Protein AF-A0AAW1K9M5-F1 (afdb_monomer_lite)

Organism: Saponaria officinalis (NCBI:txid3572)

InterPro domains:
  IPR007243 Atg6/Beclin [PTHR12768] (1-162)
  IPR041691 Atg6/beclin, coiled-coil domain [PF17675] (2-123)

Radius of gyration: 62.54 Å; chains: 1; bounding box: 117×68×143 Å

Sequence (192 aa):
MRVLSDKLDKEVEDVNRDIKAYEACIQRLEGESHDVLSEADFLKEKLKIEEEERKLEAAIEETEKQCAKVNAELKELEMKSSRFEELEERYWHEFNNFQFQLISHQEEIDAILAKIEVSQAHLELLKQTNVLDNAFSIGCDKAIKEFGTINNFRLGCLPKLQCVQNSVITVEDLDEVQELWSKHCKENFSSG

Structure (mmCIF, N/CA/C/O backbone):
data_AF-A0AAW1K9M5-F1
#
_entry.id   AF-A0AAW1K9M5-F1
#
loop_
_atom_site.group_PDB
_atom_site.id
_atom_site.type_symbol
_atom_site.label_atom_id
_atom_site.label_alt_id
_atom_site.label_comp_id
_atom_site.label_asym_id
_atom_site.label_entity_id
_atom_site.label_seq_id
_atom_site.pdbx_PDB_ins_code
_atom_site.Cartn_x
_atom_site.Cartn_y
_atom_site.Cartn_z
_atom_site.occupancy
_atom_site.B_iso_or_equiv
_atom_site.auth_seq_id
_atom_site.auth_comp_id
_atom_site.auth_asym_id
_atom_site.auth_atom_id
_atom_site.pdbx_PDB_model_num
ATOM 1 N N . MET A 1 1 ? -45.016 -51.431 45.107 1.00 59.44 1 MET A N 1
ATOM 2 C CA . MET A 1 1 ? -45.517 -50.121 45.579 1.00 59.44 1 MET A CA 1
ATOM 3 C C . MET A 1 1 ? -44.734 -49.541 46.763 1.00 59.44 1 MET A C 1
ATOM 5 O O . MET A 1 1 ? -44.714 -48.330 46.865 1.00 59.44 1 MET A O 1
ATOM 9 N N . ARG A 1 2 ? -44.053 -50.340 47.609 1.00 68.81 2 ARG A N 1
ATOM 10 C CA . ARG A 1 2 ? -43.257 -49.828 48.752 1.00 68.81 2 ARG A CA 1
ATOM 11 C C . ARG A 1 2 ? -41.973 -49.075 48.364 1.00 68.81 2 ARG A C 1
ATOM 13 O O . ARG A 1 2 ? -41.784 -47.963 48.813 1.00 68.81 2 ARG A O 1
ATOM 20 N N . VAL A 1 3 ? -41.205 -49.594 47.402 1.00 77.69 3 VAL A N 1
ATOM 21 C CA . VAL A 1 3 ? -39.911 -49.014 46.966 1.00 77.69 3 VAL A CA 1
ATOM 22 C C . VAL A 1 3 ? -39.99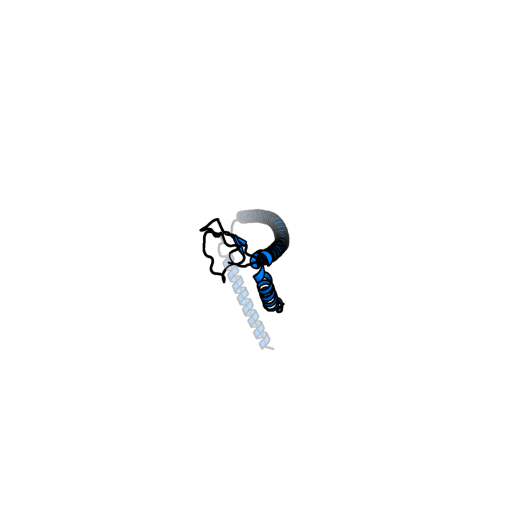5 -47.551 46.495 1.00 77.69 3 VAL A C 1
ATOM 24 O O . VAL A 1 3 ? -39.051 -46.789 46.666 1.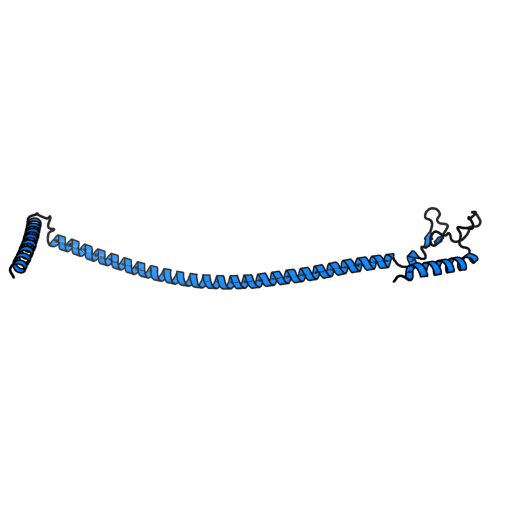00 77.69 3 VAL A O 1
ATOM 27 N N . LEU A 1 4 ? -41.116 -47.148 45.887 1.00 81.31 4 LEU A N 1
ATOM 28 C CA . LEU A 1 4 ? -41.329 -45.758 45.466 1.00 81.31 4 LEU A CA 1
ATOM 29 C C . LEU A 1 4 ? -41.654 -44.838 46.650 1.00 81.31 4 LEU A C 1
ATOM 31 O O . LEU A 1 4 ? -41.223 -43.692 46.635 1.00 81.31 4 LEU A O 1
ATOM 35 N N . SER A 1 5 ? -42.372 -45.348 47.657 1.00 85.25 5 SER A N 1
ATOM 36 C CA . SER A 1 5 ? -42.611 -44.630 48.913 1.00 85.25 5 SER A CA 1
ATOM 37 C C . SER A 1 5 ? -41.292 -44.423 49.642 1.00 85.25 5 SER A C 1
ATOM 39 O O . SER A 1 5 ? -40.932 -43.290 49.906 1.00 85.25 5 SER A O 1
ATOM 41 N N . ASP A 1 6 ? -40.504 -45.489 49.805 1.00 87.69 6 ASP A N 1
ATOM 42 C CA . ASP A 1 6 ? -39.221 -45.435 50.516 1.00 87.69 6 ASP A CA 1
ATOM 43 C C . ASP A 1 6 ? -38.232 -44.455 49.853 1.00 87.69 6 ASP A C 1
ATOM 45 O O . ASP A 1 6 ? -37.461 -43.773 50.527 1.00 87.69 6 ASP A O 1
ATOM 49 N N . LYS A 1 7 ? -38.253 -44.360 48.514 1.00 87.75 7 LYS A N 1
ATOM 50 C CA . LYS A 1 7 ? -37.450 -43.374 47.781 1.00 87.75 7 LYS A CA 1
ATOM 51 C C . LYS A 1 7 ? -37.953 -41.949 48.013 1.00 87.75 7 LYS A C 1
ATOM 53 O O . LYS A 1 7 ? -37.136 -41.063 48.222 1.00 87.75 7 LYS A O 1
ATOM 58 N N . LEU A 1 8 ? -39.266 -41.729 47.967 1.00 89.94 8 LEU A N 1
ATOM 59 C CA . LEU A 1 8 ? -39.857 -40.415 48.215 1.00 89.94 8 LEU A CA 1
ATOM 60 C C . LEU A 1 8 ? -39.614 -39.953 49.659 1.00 89.94 8 LEU A C 1
ATOM 62 O O . LEU A 1 8 ? -39.258 -38.799 49.866 1.00 89.94 8 LEU A O 1
ATOM 66 N N . ASP A 1 9 ? -39.734 -40.856 50.629 1.00 91.44 9 ASP A N 1
ATOM 67 C CA . ASP A 1 9 ? -39.483 -40.582 52.045 1.00 91.44 9 ASP A CA 1
ATOM 68 C C . ASP A 1 9 ? -38.023 -40.161 52.272 1.00 91.44 9 ASP A C 1
ATOM 70 O O . ASP A 1 9 ? -37.761 -39.187 52.976 1.00 91.44 9 ASP A O 1
ATOM 74 N N . LYS A 1 10 ? -37.069 -40.808 51.590 1.00 91.06 10 LYS A N 1
ATOM 75 C CA . LYS A 1 10 ? -35.653 -40.419 51.636 1.00 91.06 10 LYS A CA 1
ATOM 76 C C . LYS A 1 10 ? -35.391 -39.028 51.044 1.00 91.06 10 LYS A C 1
ATOM 78 O O . LYS A 1 10 ? -34.673 -38.241 51.648 1.00 91.06 10 LYS A O 1
ATOM 83 N N . GLU A 1 11 ? -35.984 -38.707 49.895 1.00 91.81 11 GLU A N 1
ATOM 84 C CA . GLU A 1 11 ? -35.862 -37.366 49.294 1.00 91.81 11 GLU A CA 1
ATOM 85 C C . GLU A 1 11 ? -36.477 -36.291 50.209 1.00 91.81 11 GLU A C 1
ATOM 87 O O . GLU A 1 11 ? -35.925 -35.204 50.366 1.00 91.81 11 GLU A O 1
ATOM 92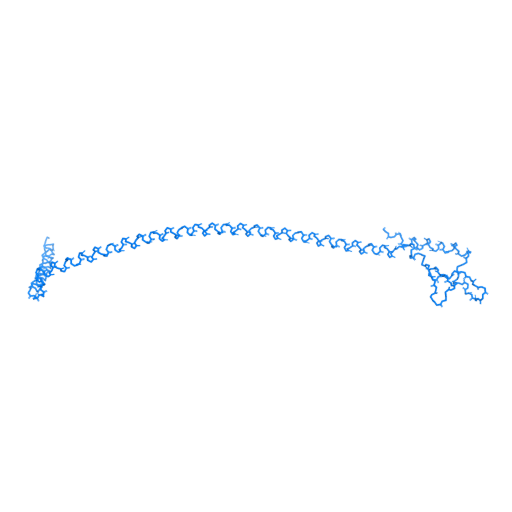 N N . VAL A 1 12 ? -37.594 -36.603 50.875 1.00 93.69 12 VAL A N 1
ATOM 93 C CA . VAL A 1 12 ? -38.215 -35.716 51.870 1.00 93.69 12 VAL A CA 1
ATOM 94 C C . VAL A 1 12 ? -37.308 -35.529 53.087 1.00 93.69 12 VAL A C 1
ATOM 96 O O . VAL A 1 12 ? -37.197 -34.416 53.601 1.00 93.69 12 VAL A O 1
ATOM 99 N N . GLU A 1 13 ? -36.643 -36.577 53.565 1.00 94.50 13 GLU A N 1
ATOM 100 C CA . GLU A 1 13 ? -35.662 -36.475 54.651 1.00 94.50 13 GLU A CA 1
ATOM 101 C C . GLU A 1 13 ? -34.448 -35.623 54.267 1.00 94.50 13 GLU A C 1
ATOM 103 O O . GLU A 1 13 ? -33.987 -34.823 55.086 1.00 94.50 13 GLU A O 1
ATOM 108 N N . ASP A 1 14 ? -33.954 -35.758 53.037 1.00 93.62 14 ASP A N 1
ATOM 109 C CA . ASP A 1 14 ? -32.817 -34.989 52.533 1.00 93.62 14 ASP A CA 1
ATOM 110 C C . ASP A 1 14 ? -33.180 -33.500 52.379 1.00 93.62 14 ASP A C 1
ATOM 112 O O . ASP A 1 14 ? -32.478 -32.648 52.925 1.00 93.62 14 ASP A O 1
ATOM 116 N N . VAL A 1 15 ? -34.344 -33.170 51.805 1.00 94.62 15 VAL A N 1
ATOM 117 C CA . VAL A 1 15 ? -34.846 -31.781 51.744 1.00 94.62 15 VAL A CA 1
ATOM 118 C C . VAL A 1 15 ? -35.088 -31.203 53.141 1.00 94.62 15 VAL A C 1
ATOM 120 O O . VAL A 1 15 ? -34.739 -30.056 53.408 1.00 94.62 15 VAL A O 1
ATOM 123 N N . ASN A 1 16 ? -35.641 -31.983 54.074 1.00 95.06 16 ASN A N 1
ATOM 124 C CA . ASN A 1 16 ? -35.813 -31.533 55.459 1.00 95.06 16 ASN A CA 1
ATOM 125 C C . ASN A 1 16 ? -34.473 -31.288 56.164 1.00 95.06 16 ASN A C 1
ATOM 127 O O . ASN A 1 16 ? -34.391 -30.434 57.049 1.00 95.06 16 ASN A O 1
ATOM 131 N N . ARG A 1 17 ? -33.424 -32.037 55.809 1.00 95.19 17 ARG A N 1
ATOM 132 C CA . ARG A 1 17 ? -32.068 -31.806 56.315 1.00 95.19 17 ARG A CA 1
ATOM 133 C C . ARG A 1 17 ? -31.499 -30.501 55.758 1.00 95.19 17 ARG A C 1
ATOM 135 O O . ARG A 1 17 ? -30.935 -29.735 56.537 1.00 95.19 17 ARG A O 1
ATOM 142 N N . ASP A 1 18 ? -31.708 -30.222 54.475 1.00 95.00 18 ASP A N 1
ATOM 143 C CA . ASP A 1 18 ? -31.275 -28.975 53.838 1.00 95.00 18 ASP A CA 1
ATOM 144 C C . ASP A 1 18 ? -32.017 -27.762 54.405 1.00 95.00 18 ASP A C 1
ATOM 146 O O . ASP A 1 18 ? -31.380 -26.777 54.772 1.00 95.00 18 ASP A O 1
ATOM 150 N N . ILE A 1 19 ? -33.341 -27.847 54.581 1.00 95.62 19 ILE A N 1
ATOM 151 C CA . ILE A 1 19 ? -34.144 -26.795 55.229 1.00 95.62 19 ILE A CA 1
ATOM 152 C C . ILE A 1 19 ? -33.592 -26.495 56.623 1.00 95.62 19 ILE A C 1
ATOM 154 O O . ILE A 1 19 ? -33.302 -25.341 56.922 1.00 95.62 19 ILE A O 1
ATOM 158 N N . LYS A 1 20 ? -33.349 -27.522 57.446 1.00 95.62 20 LYS A N 1
ATOM 159 C CA . LYS A 1 20 ? -32.760 -27.342 58.784 1.00 95.62 20 LYS A CA 1
ATOM 160 C C . LYS A 1 20 ? -31.363 -26.722 58.734 1.00 95.62 20 LYS A C 1
ATOM 162 O O . LYS A 1 20 ? -31.010 -25.952 59.622 1.00 95.62 20 LYS A O 1
ATOM 167 N N . ALA A 1 21 ? -30.560 -27.047 57.721 1.00 94.75 21 ALA A N 1
ATOM 168 C CA . ALA A 1 21 ? -29.244 -26.445 57.530 1.00 94.75 21 ALA A CA 1
ATOM 169 C C . ALA A 1 21 ? -29.346 -24.961 57.132 1.00 94.75 21 ALA A C 1
ATOM 171 O O . ALA A 1 21 ? -28.600 -24.140 57.669 1.00 94.75 21 ALA A O 1
ATOM 172 N N . TYR A 1 22 ? -30.285 -24.599 56.251 1.00 93.62 22 TYR A N 1
ATOM 173 C CA . TYR A 1 22 ? -30.568 -23.205 55.900 1.00 93.62 22 TYR A CA 1
ATOM 174 C C . TYR A 1 22 ? -31.125 -22.421 57.088 1.00 93.62 22 TYR A C 1
ATOM 176 O O . TYR A 1 22 ? -30.630 -21.332 57.364 1.00 93.62 22 TYR A O 1
ATOM 184 N N . GLU A 1 23 ? -32.074 -22.982 57.838 1.00 94.38 23 GLU A N 1
ATOM 185 C CA . GLU A 1 23 ? -32.615 -22.382 59.064 1.00 94.38 23 GLU A CA 1
ATOM 186 C C . GLU A 1 23 ? -31.512 -22.143 60.101 1.00 94.38 23 GLU A C 1
ATOM 188 O O . GLU A 1 23 ? -31.420 -21.054 60.661 1.00 94.38 23 GLU A O 1
ATOM 193 N N . ALA A 1 24 ? -30.620 -23.117 60.306 1.00 92.25 24 ALA A N 1
ATOM 194 C CA . ALA A 1 24 ? -29.473 -22.963 61.198 1.00 92.25 24 ALA A CA 1
ATOM 195 C C . ALA A 1 24 ? -28.482 -21.892 60.706 1.00 92.25 24 ALA A C 1
ATOM 197 O O . ALA A 1 24 ? -27.919 -21.155 61.515 1.00 92.25 24 ALA A O 1
ATOM 198 N N . CYS A 1 25 ? -28.263 -21.776 59.391 1.00 87.50 25 CYS A N 1
ATOM 199 C CA . CYS A 1 25 ? -27.455 -20.704 58.806 1.00 87.50 25 CYS A CA 1
ATOM 200 C C . CYS A 1 25 ? -28.103 -19.326 58.988 1.00 87.50 25 CYS A C 1
ATOM 202 O O . CYS A 1 25 ? -27.394 -18.390 59.343 1.00 87.50 25 CYS A O 1
ATOM 204 N N . ILE A 1 26 ? -29.416 -19.200 58.787 1.00 87.75 26 ILE A N 1
ATOM 205 C CA . ILE A 1 26 ? -30.158 -17.945 58.977 1.00 87.75 26 ILE A CA 1
ATOM 206 C C . ILE A 1 26 ? -30.116 -17.528 60.447 1.00 87.75 26 ILE A C 1
ATOM 208 O O . ILE A 1 26 ? -29.711 -16.413 60.740 1.00 87.75 26 ILE A O 1
ATOM 212 N N . GLN A 1 27 ? -30.413 -18.439 61.377 1.00 86.81 27 GLN A N 1
ATOM 213 C CA . GLN A 1 27 ? -30.341 -18.154 62.815 1.00 86.81 27 GLN A CA 1
ATOM 214 C C . GLN A 1 27 ? -28.931 -17.753 63.258 1.00 86.81 27 GLN A C 1
ATOM 216 O O . GLN A 1 27 ? -28.772 -16.895 64.124 1.00 86.81 27 GLN A O 1
ATOM 221 N N . ARG A 1 28 ? -27.891 -18.353 62.662 1.00 85.25 28 ARG A N 1
ATOM 222 C CA . ARG A 1 28 ? -26.503 -17.941 62.898 1.00 85.25 28 ARG A CA 1
ATOM 223 C C . ARG A 1 28 ? -26.241 -16.528 62.372 1.00 85.25 28 ARG A C 1
ATOM 225 O O . ARG A 1 28 ? -25.639 -15.746 63.091 1.00 85.25 28 ARG A O 1
ATOM 232 N N . LEU A 1 29 ? -26.715 -16.199 61.171 1.00 80.31 29 LEU A N 1
ATOM 233 C CA . LEU A 1 29 ? -26.577 -14.862 60.581 1.00 80.31 29 LEU A CA 1
ATOM 234 C C . LEU A 1 29 ? -27.365 -13.789 61.352 1.00 80.31 29 LEU A C 1
ATOM 236 O O . LEU A 1 29 ? -26.900 -12.662 61.461 1.00 80.31 29 LEU A O 1
ATOM 240 N N . GLU A 1 30 ? -28.529 -14.135 61.903 1.00 78.12 30 GLU A N 1
ATOM 241 C CA . GLU A 1 30 ? -29.354 -13.249 62.736 1.00 78.12 30 GLU A CA 1
ATOM 242 C C . GLU A 1 30 ? -28.787 -13.077 64.157 1.00 78.12 30 GLU A C 1
ATOM 244 O O . GLU A 1 30 ? -28.949 -12.020 64.765 1.00 78.12 30 GLU A O 1
ATOM 249 N N . GLY A 1 31 ? -28.143 -14.116 64.704 1.00 69.31 31 GLY A N 1
ATOM 250 C CA . GLY A 1 31 ? -27.515 -14.107 66.031 1.00 69.31 31 GLY A CA 1
ATOM 251 C C . GLY A 1 31 ? -26.094 -13.533 66.055 1.00 69.31 31 GLY A C 1
ATOM 252 O O . GLY A 1 31 ? -25.623 -13.097 67.108 1.00 69.31 31 GLY A O 1
ATOM 253 N N . GLU A 1 32 ? -25.404 -13.512 64.915 1.00 72.12 32 GLU A N 1
ATOM 254 C CA . GLU A 1 32 ? -24.206 -12.704 64.718 1.00 72.12 32 GLU A CA 1
ATOM 255 C C . GLU A 1 32 ? -24.614 -11.230 64.787 1.00 72.12 32 GLU A C 1
ATOM 257 O O . GLU A 1 32 ? -25.342 -10.737 63.929 1.00 72.12 32 GLU A O 1
ATOM 262 N N . SER A 1 33 ? -24.142 -10.509 65.809 1.00 54.56 33 SER A N 1
ATOM 263 C CA . SER A 1 33 ? -24.269 -9.054 65.867 1.00 54.56 33 SER A CA 1
ATOM 264 C C . SER A 1 33 ? -23.442 -8.455 64.732 1.00 54.56 33 SER A C 1
ATOM 266 O O . SER A 1 33 ? -22.274 -8.102 64.912 1.00 54.56 33 SER A O 1
ATOM 268 N N . HIS A 1 34 ? -24.022 -8.395 63.540 1.00 59.47 34 HIS A N 1
ATOM 269 C CA . HIS A 1 34 ? -23.499 -7.548 62.491 1.00 59.47 34 HIS A CA 1
ATOM 270 C C . HIS A 1 34 ? -23.447 -6.122 63.038 1.00 59.47 34 HIS A C 1
ATOM 272 O O . HIS A 1 34 ? -24.321 -5.705 63.804 1.00 59.47 34 HIS A O 1
ATOM 278 N N . ASP A 1 35 ? -22.418 -5.376 62.646 1.00 60.00 35 ASP A N 1
ATOM 279 C CA . ASP A 1 35 ? -22.413 -3.920 62.744 1.00 60.00 35 ASP A CA 1
ATOM 280 C C . ASP A 1 35 ? -23.482 -3.413 61.765 1.00 60.00 35 ASP A C 1
ATOM 282 O O . ASP A 1 35 ? -23.209 -3.029 60.628 1.00 60.00 35 ASP A O 1
ATOM 286 N N . VAL A 1 36 ? -24.749 -3.606 62.144 1.00 63.41 36 VAL A N 1
ATOM 287 C CA . VAL A 1 36 ? -25.906 -3.189 61.368 1.00 63.41 36 VAL A CA 1
ATOM 288 C C . VAL A 1 36 ? -25.866 -1.678 61.427 1.00 63.41 36 VAL A C 1
ATOM 290 O O . VAL A 1 36 ? -26.192 -1.080 62.454 1.00 63.41 36 VAL A O 1
ATOM 293 N N . LEU A 1 37 ? -25.405 -1.076 60.328 1.00 61.81 37 LEU A N 1
ATOM 294 C CA . LEU A 1 37 ? -25.494 0.359 60.112 1.00 61.81 37 LEU A CA 1
ATOM 295 C C . LEU A 1 37 ? -26.889 0.811 60.537 1.00 61.81 37 LEU A C 1
ATOM 297 O O . LEU A 1 37 ? -27.890 0.189 60.169 1.00 61.81 37 LEU A O 1
ATOM 301 N N . SER A 1 38 ? -26.950 1.891 61.315 1.00 78.38 38 SER A N 1
ATOM 302 C CA . SER A 1 38 ? -28.214 2.555 61.615 1.00 78.38 38 SER A CA 1
ATOM 303 C C . SER A 1 38 ? -29.003 2.731 60.317 1.00 78.38 38 SER A C 1
ATOM 305 O O . SER A 1 38 ? -28.415 3.009 59.271 1.00 78.38 38 SER A O 1
ATOM 307 N N . GLU A 1 39 ? -30.330 2.607 60.359 1.00 77.81 39 GLU A N 1
ATOM 308 C CA . GLU A 1 39 ? -31.186 2.805 59.181 1.00 77.81 39 GLU A CA 1
ATOM 309 C C . GLU A 1 39 ? -30.868 4.136 58.466 1.00 77.81 39 GLU A C 1
ATOM 311 O O . GLU A 1 39 ? -30.864 4.217 57.237 1.00 77.81 39 GLU A O 1
ATOM 316 N N . ALA A 1 40 ? -30.477 5.160 59.233 1.00 83.31 40 ALA A N 1
ATOM 317 C CA . ALA A 1 40 ? -30.004 6.439 58.713 1.00 83.31 40 ALA A CA 1
ATOM 318 C C . ALA A 1 40 ? -28.659 6.350 57.962 1.00 83.31 40 ALA A C 1
ATOM 320 O O . ALA A 1 40 ? -28.497 6.991 56.922 1.00 83.31 40 ALA A O 1
ATOM 321 N N . ASP A 1 41 ? -27.704 5.562 58.458 1.00 86.69 41 ASP A N 1
ATOM 322 C CA . ASP A 1 41 ? -26.398 5.364 57.821 1.00 86.69 41 ASP A CA 1
ATOM 323 C C . ASP A 1 41 ? -26.520 4.502 56.557 1.00 86.69 41 ASP A C 1
ATOM 325 O O . ASP A 1 41 ? -25.889 4.807 55.545 1.00 86.69 41 ASP A O 1
ATOM 329 N N . PHE A 1 42 ? -27.402 3.497 56.564 1.00 87.31 42 PHE A N 1
ATOM 330 C CA . PHE A 1 42 ? -27.729 2.707 55.374 1.00 87.31 42 PHE A CA 1
ATOM 331 C C . PHE A 1 42 ? -28.345 3.572 54.267 1.00 87.31 42 PHE A C 1
ATOM 333 O O . PHE A 1 42 ? -27.909 3.513 53.117 1.00 87.31 42 PHE A O 1
ATOM 340 N N . LEU A 1 43 ? -29.322 4.422 54.604 1.00 88.94 43 LEU A N 1
ATOM 341 C CA . LEU A 1 43 ? -29.921 5.356 53.645 1.00 88.94 43 LEU A CA 1
ATOM 342 C C . LEU A 1 43 ? -28.891 6.347 53.091 1.00 88.94 43 LEU A C 1
ATOM 344 O O . LEU A 1 43 ? -28.930 6.679 51.906 1.00 88.94 43 LEU A O 1
ATOM 348 N N . LYS A 1 44 ? -27.953 6.801 53.925 1.00 90.75 44 LYS A N 1
ATOM 349 C CA . LYS A 1 44 ? -26.876 7.700 53.508 1.00 90.75 44 LYS A CA 1
ATOM 350 C C . LYS A 1 44 ? -25.900 7.025 52.542 1.00 90.75 44 LYS A C 1
ATOM 352 O O . LYS A 1 44 ? -25.553 7.638 51.534 1.00 90.75 44 LYS A O 1
ATOM 357 N N . GLU A 1 45 ? -25.482 5.789 52.815 1.00 90.62 45 GLU A N 1
ATOM 358 C CA . GLU A 1 45 ? -24.601 5.046 51.905 1.00 90.62 45 GLU A CA 1
ATOM 359 C C . GLU A 1 45 ? -25.330 4.687 50.605 1.00 90.62 45 GLU A C 1
ATOM 361 O O . GLU A 1 45 ? -24.766 4.850 49.527 1.00 90.62 45 GLU A O 1
ATOM 366 N N . LYS A 1 46 ? -26.615 4.318 50.674 1.00 92.69 46 LYS A N 1
ATOM 367 C CA . LYS A 1 46 ? -27.451 4.102 49.486 1.00 92.69 46 LYS A CA 1
ATOM 368 C C . LYS A 1 46 ? -27.501 5.345 48.592 1.00 92.69 46 LYS A C 1
ATOM 370 O O . LYS A 1 46 ? -27.233 5.243 47.402 1.00 92.69 46 LYS A O 1
ATOM 375 N N . LEU A 1 47 ? -27.798 6.517 49.158 1.00 94.88 47 LEU A N 1
ATOM 376 C CA . LEU A 1 47 ? -27.829 7.774 48.398 1.00 94.88 47 LEU A CA 1
ATOM 377 C C . LEU A 1 47 ? -26.465 8.125 47.792 1.00 94.88 47 LEU A C 1
ATOM 379 O O . LEU A 1 47 ? -26.397 8.696 46.705 1.00 94.88 47 LEU A O 1
ATOM 383 N N . LYS A 1 48 ? -25.376 7.801 48.495 1.00 95.75 48 LYS A N 1
ATOM 384 C CA . LYS A 1 48 ? -24.017 8.001 47.993 1.00 95.75 48 LYS A CA 1
ATOM 385 C C . LYS A 1 48 ? -23.729 7.093 46.795 1.00 95.75 48 LYS A C 1
ATOM 387 O O . LYS A 1 48 ? -23.223 7.592 45.797 1.00 95.75 48 LYS A O 1
ATOM 392 N N . ILE A 1 49 ? -24.103 5.816 46.872 1.00 95.25 49 ILE A N 1
ATOM 393 C CA . ILE A 1 49 ? -23.961 4.860 45.765 1.00 95.25 49 ILE A CA 1
ATOM 394 C C . ILE A 1 49 ? -24.808 5.295 44.564 1.00 95.25 49 ILE A C 1
ATOM 396 O O . ILE A 1 49 ? -24.291 5.323 43.456 1.00 95.25 49 ILE A O 1
ATOM 400 N N . GLU A 1 50 ? -26.062 5.711 44.768 1.00 95.62 50 GLU A N 1
ATOM 401 C CA . GLU A 1 50 ? -26.931 6.203 43.682 1.00 95.62 50 GLU A CA 1
ATOM 402 C C . GLU A 1 50 ? -26.350 7.455 42.997 1.00 95.62 50 GLU A C 1
ATOM 404 O O . GLU A 1 50 ? -26.448 7.625 41.783 1.00 95.62 50 GLU A O 1
ATOM 409 N N . GLU A 1 51 ? -25.720 8.354 43.757 1.00 96.19 51 GLU A N 1
ATOM 410 C CA . GLU A 1 51 ? -25.049 9.525 43.190 1.00 96.19 51 GLU A CA 1
ATOM 411 C C . GLU A 1 51 ? -23.759 9.159 42.441 1.00 96.19 51 GLU A C 1
ATOM 413 O O . GLU A 1 51 ? -23.448 9.765 41.413 1.00 96.19 51 GLU A O 1
ATOM 418 N N . GLU A 1 52 ? -22.998 8.185 42.938 1.00 96.00 52 GLU A N 1
ATOM 419 C CA . GLU A 1 52 ? -21.825 7.648 42.244 1.00 96.00 52 GLU A CA 1
ATOM 420 C C . GLU A 1 52 ? -22.222 6.935 40.946 1.00 96.00 52 GLU A C 1
ATOM 422 O O . GLU A 1 52 ? -21.597 7.181 39.915 1.00 96.00 52 GLU A O 1
ATOM 427 N N . GLU A 1 53 ? -23.297 6.147 40.960 1.00 96.25 53 GLU A N 1
ATOM 428 C CA . GLU A 1 53 ? -23.872 5.494 39.782 1.00 96.25 53 GLU A CA 1
ATOM 429 C C . GLU A 1 53 ? -24.259 6.526 38.719 1.00 96.25 53 GLU A C 1
ATOM 431 O O . GLU A 1 53 ? -23.766 6.451 37.595 1.00 96.25 53 GLU A O 1
ATOM 436 N N . ARG A 1 54 ? -25.003 7.579 39.090 1.00 96.62 54 ARG A N 1
ATOM 437 C CA . ARG A 1 54 ? -25.349 8.670 38.158 1.00 96.62 54 ARG A CA 1
ATOM 438 C C . ARG A 1 54 ? -24.126 9.355 37.551 1.00 96.62 54 ARG A C 1
ATOM 440 O O . ARG A 1 54 ? -24.132 9.713 36.373 1.00 96.62 54 ARG A O 1
ATOM 447 N N . LYS A 1 55 ? -23.074 9.578 38.344 1.00 97.06 55 LYS A N 1
ATOM 448 C CA . LYS A 1 55 ? -21.826 10.182 37.847 1.00 97.06 55 LYS A CA 1
ATOM 449 C C . LYS A 1 55 ? -21.100 9.260 36.878 1.00 97.06 55 LYS A C 1
ATOM 451 O O . LYS A 1 55 ? -20.564 9.741 35.882 1.00 97.06 55 LYS A O 1
ATOM 456 N N . LEU A 1 56 ? -21.067 7.963 37.175 1.00 97.00 56 LEU A N 1
ATOM 457 C CA . LEU A 1 56 ? -20.449 6.961 36.316 1.00 97.00 56 LEU A CA 1
ATOM 458 C C . LEU A 1 56 ? -21.217 6.811 35.002 1.00 97.00 56 LEU A C 1
ATOM 460 O O . LEU A 1 56 ? -20.587 6.819 33.950 1.00 97.00 56 LEU A O 1
ATOM 464 N N . GLU A 1 57 ? -22.547 6.768 35.037 1.00 97.38 57 GLU A N 1
ATOM 465 C CA . GLU A 1 57 ? -23.385 6.740 33.832 1.00 97.38 57 GLU A CA 1
ATOM 466 C C . GLU A 1 57 ? -23.146 7.967 32.946 1.00 97.38 57 GLU A C 1
ATOM 468 O O . GLU A 1 57 ? -22.914 7.825 31.746 1.00 97.38 57 GLU A O 1
ATOM 473 N N . ALA A 1 58 ? -23.110 9.168 33.532 1.00 97.38 58 ALA A N 1
ATOM 474 C CA . ALA A 1 58 ? -22.816 10.390 32.785 1.00 97.38 58 ALA A CA 1
ATOM 475 C C . ALA A 1 58 ? -21.402 10.377 32.172 1.00 97.38 58 ALA A C 1
ATOM 477 O O . ALA A 1 58 ? -21.202 10.848 31.050 1.00 97.38 58 ALA A O 1
ATOM 478 N N . ALA A 1 59 ? -20.416 9.829 32.890 1.00 97.56 59 ALA A N 1
ATOM 479 C CA . ALA A 1 59 ? -19.062 9.668 32.370 1.00 97.56 59 ALA A CA 1
ATOM 480 C C . ALA A 1 59 ? -19.013 8.659 31.211 1.00 97.56 59 ALA A C 1
ATOM 482 O O . ALA A 1 59 ? -18.343 8.920 30.211 1.00 97.56 59 ALA A O 1
ATOM 483 N N . ILE A 1 60 ? -19.746 7.545 31.308 1.00 97.75 60 ILE A N 1
ATOM 484 C CA . ILE A 1 60 ? -19.863 6.556 30.229 1.00 97.75 60 ILE A CA 1
ATOM 485 C C . ILE A 1 60 ? -20.486 7.212 28.997 1.00 97.75 60 ILE A C 1
ATOM 487 O O . ILE A 1 60 ? -19.871 7.179 27.935 1.00 97.75 60 ILE A O 1
ATOM 491 N N . GLU A 1 61 ? -21.620 7.900 29.139 1.00 97.81 61 GLU A N 1
ATOM 492 C CA . GLU A 1 61 ? -22.300 8.547 28.011 1.00 97.81 61 GLU A CA 1
ATOM 493 C C . GLU A 1 61 ? -21.400 9.577 27.301 1.00 97.81 61 GLU A C 1
ATOM 495 O O . GLU A 1 61 ? -21.356 9.641 26.069 1.00 97.81 61 GLU A O 1
ATOM 500 N N . GLU A 1 62 ? -20.643 10.377 28.056 1.00 97.75 62 GLU A N 1
ATOM 501 C CA . GLU A 1 62 ? -19.693 11.328 27.474 1.00 97.75 62 GLU A CA 1
ATOM 502 C C . GLU A 1 62 ? -18.552 10.613 26.734 1.00 97.75 62 GLU A C 1
ATOM 504 O O . GLU A 1 62 ? -18.209 10.983 25.608 1.00 97.75 62 GLU A O 1
ATOM 509 N N . THR A 1 63 ? -17.987 9.553 27.317 1.00 96.94 63 THR A N 1
ATOM 510 C CA . THR A 1 63 ? -16.926 8.780 26.649 1.00 96.94 63 THR A CA 1
ATOM 511 C C . THR A 1 63 ? -17.427 8.054 25.401 1.00 96.94 63 THR A C 1
ATOM 513 O O . THR A 1 63 ? -16.711 8.009 24.400 1.00 96.94 63 THR A O 1
ATOM 516 N N . GLU A 1 64 ? -18.664 7.561 25.395 1.00 97.94 64 GLU A N 1
ATOM 517 C CA . GLU A 1 64 ? -19.300 6.968 24.218 1.00 97.94 64 GLU A CA 1
ATOM 518 C C . GLU A 1 64 ? -19.505 8.001 23.106 1.00 97.94 64 GLU A C 1
ATOM 520 O O . GLU A 1 64 ? -19.194 7.721 21.944 1.00 97.94 64 GLU A O 1
ATOM 525 N N . LYS A 1 65 ? -19.939 9.224 23.440 1.00 97.81 65 LYS A N 1
ATOM 526 C CA . LYS A 1 65 ? -20.041 10.332 22.472 1.00 97.81 65 LYS A CA 1
ATOM 527 C C . LYS A 1 65 ? -18.685 10.678 21.865 1.00 97.81 65 LYS A C 1
ATOM 529 O O . LYS A 1 65 ? -18.576 10.836 20.645 1.00 97.81 65 LYS A O 1
ATOM 534 N N . GLN A 1 66 ? -17.645 10.768 22.690 1.00 97.56 66 GLN A N 1
ATOM 535 C CA . GLN A 1 66 ? -16.282 11.019 22.219 1.00 97.56 66 GLN A CA 1
ATOM 536 C C . GLN A 1 66 ? -15.775 9.874 21.335 1.00 97.56 66 GLN A C 1
ATOM 538 O O . GLN A 1 66 ? -15.233 10.126 20.259 1.00 97.56 66 GLN A O 1
ATOM 543 N N . CYS A 1 67 ? -16.016 8.623 21.732 1.00 97.19 67 CYS A N 1
ATOM 544 C CA . CYS A 1 67 ? -15.663 7.443 20.948 1.00 97.19 67 CYS A CA 1
ATOM 545 C C . CYS A 1 67 ? -16.371 7.443 19.586 1.00 97.19 67 CYS A C 1
ATOM 547 O O . CYS A 1 67 ? -15.729 7.230 18.557 1.00 97.19 67 CYS A O 1
ATOM 549 N N . ALA A 1 68 ? -17.666 7.767 19.549 1.00 97.94 68 ALA A N 1
ATOM 550 C CA . ALA A 1 68 ? -18.434 7.868 18.312 1.00 97.94 68 ALA A CA 1
ATOM 551 C C . ALA A 1 68 ? -17.870 8.940 17.368 1.00 97.94 68 ALA A C 1
ATOM 553 O O . ALA A 1 68 ? -17.748 8.694 16.165 1.00 97.94 68 ALA A O 1
ATOM 554 N N . LYS A 1 69 ? -17.472 10.101 17.904 1.00 98.00 69 LYS A N 1
ATOM 555 C CA . LYS A 1 69 ? -16.832 11.168 17.124 1.00 98.00 69 LYS A CA 1
ATOM 556 C C . LYS A 1 69 ? -15.492 10.718 16.540 1.00 98.00 69 LYS A C 1
ATOM 558 O O . LYS A 1 69 ? -15.290 10.836 15.334 1.00 98.00 69 LYS A O 1
ATOM 563 N N . VAL A 1 70 ? -14.609 10.156 17.366 1.00 98.12 70 VAL A N 1
ATOM 564 C CA . VAL A 1 70 ? -13.291 9.671 16.919 1.00 98.12 70 VAL A CA 1
ATOM 565 C C . VAL A 1 70 ? -13.441 8.555 15.884 1.00 98.12 70 VAL A C 1
ATOM 567 O O . VAL A 1 70 ? -12.720 8.532 14.893 1.00 98.12 70 VAL A O 1
ATOM 570 N N . ASN A 1 71 ? -14.411 7.657 16.055 1.00 97.75 71 ASN A N 1
ATOM 571 C CA . ASN A 1 71 ? -14.674 6.589 15.093 1.00 97.75 71 ASN A CA 1
ATOM 572 C C . ASN A 1 71 ? -15.195 7.129 13.748 1.00 97.75 71 ASN A C 1
ATOM 574 O O . ASN A 1 71 ? -14.875 6.584 12.693 1.00 97.75 71 ASN A O 1
ATOM 578 N N . ALA A 1 72 ? -15.982 8.209 13.756 1.00 97.75 72 ALA A N 1
ATOM 579 C CA . ALA A 1 72 ? -16.397 8.878 12.524 1.00 97.75 72 ALA A CA 1
ATOM 580 C C . ALA A 1 72 ? -15.201 9.516 11.795 1.00 97.75 72 ALA A C 1
ATOM 582 O O . ALA A 1 72 ? -15.058 9.328 10.587 1.00 97.75 72 ALA A O 1
ATOM 583 N N . GLU A 1 73 ? -14.317 10.199 12.528 1.00 97.94 73 GLU A N 1
ATOM 584 C CA . GLU A 1 73 ? -13.077 10.772 11.983 1.00 97.94 73 GLU A CA 1
ATOM 585 C C . GLU A 1 73 ? -12.144 9.680 11.426 1.00 97.94 73 GLU A C 1
ATOM 587 O O . GLU A 1 73 ? -11.593 9.833 10.336 1.00 97.94 73 GLU A O 1
ATOM 592 N N . LEU A 1 74 ? -12.024 8.543 12.122 1.00 98.12 74 LEU A N 1
ATOM 593 C CA . LEU A 1 74 ? -11.241 7.388 11.675 1.00 98.12 74 LEU A CA 1
ATOM 594 C C . LEU A 1 74 ? -11.750 6.849 10.331 1.00 98.12 74 LEU A C 1
ATOM 596 O O . LEU A 1 74 ? -10.961 6.668 9.407 1.00 98.12 74 LEU A O 1
ATOM 600 N N . LYS A 1 75 ? -13.067 6.655 10.192 1.00 97.94 75 LYS A N 1
ATOM 601 C CA . LYS A 1 75 ? -13.678 6.200 8.931 1.00 97.94 75 LYS A CA 1
ATOM 602 C C . LYS A 1 75 ? -13.460 7.190 7.793 1.00 97.94 75 LYS A C 1
ATOM 604 O O . LYS A 1 75 ? -13.241 6.785 6.655 1.00 97.94 75 LYS A O 1
ATOM 609 N N . GLU A 1 76 ? -13.522 8.490 8.077 1.00 98.00 76 GLU A N 1
ATOM 610 C CA . GLU A 1 76 ? -13.230 9.514 7.074 1.00 98.00 76 GLU A CA 1
ATOM 611 C C . GLU A 1 76 ? -11.773 9.440 6.599 1.00 98.00 76 GLU A C 1
ATOM 613 O O . GLU A 1 76 ? -11.505 9.532 5.398 1.00 98.00 76 GLU A O 1
ATOM 618 N N . LEU A 1 77 ? -10.832 9.250 7.525 1.00 98.12 77 LEU A N 1
ATOM 619 C CA . LEU A 1 77 ? -9.417 9.077 7.202 1.00 98.12 77 LEU A CA 1
ATOM 620 C C . LEU A 1 77 ? -9.158 7.793 6.412 1.00 98.12 77 LEU A C 1
ATOM 622 O O . LEU A 1 77 ? -8.401 7.829 5.446 1.00 98.12 77 LEU A O 1
ATOM 626 N N . GLU A 1 78 ? -9.821 6.694 6.757 1.00 98.06 78 GLU A N 1
ATOM 627 C CA . GLU A 1 78 ? -9.709 5.421 6.042 1.00 98.06 78 GLU A CA 1
ATOM 628 C C . GLU A 1 78 ? -10.206 5.541 4.592 1.00 98.06 78 GLU A C 1
ATOM 630 O O . GLU A 1 78 ? -9.503 5.155 3.658 1.00 98.06 78 GLU A O 1
ATOM 635 N N . MET A 1 79 ? -11.353 6.198 4.374 1.00 97.69 79 MET A N 1
ATOM 636 C CA . MET A 1 79 ? -11.849 6.499 3.022 1.00 97.69 79 MET A CA 1
ATOM 637 C C . MET A 1 79 ? -10.878 7.382 2.226 1.00 97.69 79 MET A C 1
ATOM 639 O O . MET A 1 79 ? -10.687 7.177 1.026 1.00 97.69 79 MET A O 1
ATOM 643 N N . LYS A 1 80 ? -10.252 8.374 2.873 1.00 97.94 80 LYS A N 1
ATOM 644 C CA . LYS A 1 80 ? -9.227 9.209 2.226 1.00 97.94 80 LYS A CA 1
ATOM 645 C C . LYS A 1 80 ? -7.985 8.393 1.873 1.00 97.94 80 LYS A C 1
ATOM 647 O O . LYS A 1 80 ? -7.475 8.574 0.773 1.00 97.94 80 LYS A O 1
ATOM 652 N N . SER A 1 81 ? -7.530 7.507 2.762 1.00 97.69 81 SER A N 1
ATOM 653 C CA . SER A 1 81 ? -6.376 6.626 2.529 1.00 97.69 81 SER A CA 1
ATOM 654 C C . SER A 1 81 ? -6.604 5.728 1.320 1.00 97.69 81 SER A C 1
ATOM 656 O O . SER A 1 81 ? -5.813 5.757 0.384 1.00 97.69 81 SER A O 1
ATOM 658 N N . SER A 1 82 ? -7.744 5.035 1.277 1.00 97.38 82 SER A N 1
ATOM 659 C CA . SER A 1 82 ? -8.105 4.171 0.148 1.00 97.38 82 SER A CA 1
ATOM 660 C C . SER A 1 82 ? -8.137 4.943 -1.178 1.00 97.38 82 SER A C 1
ATOM 662 O O . SER A 1 82 ? -7.578 4.498 -2.178 1.00 97.38 82 SER A O 1
ATOM 664 N N . ARG A 1 83 ? -8.687 6.164 -1.185 1.00 97.75 83 ARG A N 1
ATOM 665 C CA . ARG A 1 83 ? -8.657 7.028 -2.376 1.00 97.75 83 ARG A CA 1
ATOM 666 C C . ARG A 1 83 ? -7.233 7.426 -2.791 1.00 97.75 83 ARG A C 1
ATOM 668 O O . ARG A 1 83 ? -6.982 7.613 -3.983 1.00 97.75 83 ARG A O 1
ATOM 675 N N . PHE A 1 84 ? -6.327 7.638 -1.836 1.00 98.31 84 PHE A N 1
ATOM 676 C CA . PHE A 1 84 ? -4.928 7.942 -2.141 1.00 98.31 84 PHE A CA 1
ATOM 677 C C . PHE A 1 84 ? -4.209 6.738 -2.746 1.00 98.31 84 PHE A C 1
ATOM 679 O O . PHE A 1 84 ? -3.502 6.921 -3.732 1.00 98.31 84 PHE A O 1
ATOM 686 N N . GLU A 1 85 ? -4.453 5.532 -2.239 1.00 98.19 85 GLU A N 1
ATOM 687 C CA . GLU A 1 85 ? -3.893 4.291 -2.787 1.00 98.19 85 GLU A CA 1
ATOM 688 C C . GLU A 1 85 ? -4.304 4.086 -4.256 1.00 98.19 85 GLU A C 1
ATOM 690 O O . GLU A 1 85 ? -3.450 3.867 -5.112 1.00 98.19 85 GLU A O 1
ATOM 695 N N . GLU A 1 86 ? -5.583 4.288 -4.597 1.00 97.88 86 GLU A N 1
ATOM 696 C CA . GLU A 1 86 ? -6.066 4.221 -5.991 1.00 97.88 86 GLU A CA 1
ATOM 697 C C . GLU A 1 86 ? -5.436 5.285 -6.910 1.00 97.88 86 GLU A C 1
ATOM 699 O O . GLU A 1 86 ? -5.324 5.115 -8.130 1.00 97.88 86 GLU A O 1
ATOM 704 N N . LEU A 1 87 ? -5.107 6.458 -6.365 1.00 98.12 87 LEU A N 1
ATOM 705 C CA . LEU A 1 87 ? -4.434 7.507 -7.128 1.00 98.12 87 LEU A CA 1
ATOM 706 C C . LEU A 1 87 ? -2.961 7.158 -7.346 1.00 98.12 87 LEU A C 1
ATOM 708 O O . LEU A 1 87 ? -2.446 7.374 -8.442 1.00 98.12 87 LEU A O 1
ATOM 712 N N . GLU A 1 88 ? -2.307 6.614 -6.325 1.00 98.19 88 GLU A N 1
ATOM 713 C CA . GLU A 1 88 ? -0.918 6.183 -6.392 1.00 98.19 88 GLU A CA 1
ATOM 714 C C . GLU A 1 88 ? -0.743 5.028 -7.384 1.00 98.19 88 GLU A C 1
ATOM 716 O O . GLU A 1 88 ? 0.162 5.072 -8.215 1.00 98.19 88 GLU A O 1
ATOM 721 N N . GLU A 1 89 ? -1.644 4.045 -7.380 1.00 98.00 89 GLU A N 1
ATOM 722 C CA . GLU A 1 89 ? -1.628 2.944 -8.346 1.00 98.00 89 GLU A CA 1
ATOM 723 C C . GLU A 1 89 ? -1.726 3.465 -9.788 1.00 98.00 89 GLU A C 1
ATOM 725 O O . GLU A 1 89 ? -0.912 3.113 -10.647 1.00 98.00 89 GLU A O 1
ATOM 730 N N . ARG A 1 90 ? -2.668 4.379 -10.054 1.00 98.12 90 ARG A N 1
ATOM 731 C CA . ARG A 1 90 ? -2.794 5.021 -11.373 1.00 98.12 90 ARG A CA 1
ATOM 732 C C . ARG A 1 90 ? -1.540 5.792 -11.760 1.00 98.12 90 ARG A C 1
ATOM 734 O O . ARG A 1 90 ? -1.081 5.664 -12.893 1.00 98.12 90 ARG A O 1
ATOM 741 N N . TYR A 1 91 ? -0.971 6.546 -10.825 1.00 98.44 91 TYR A N 1
ATOM 742 C CA . TYR A 1 91 ? 0.278 7.264 -11.050 1.00 98.44 91 TYR A CA 1
ATOM 743 C C . TYR A 1 91 ? 1.419 6.307 -11.411 1.00 98.44 91 TYR A C 1
ATOM 745 O O . TYR A 1 91 ? 2.142 6.558 -12.373 1.00 98.44 91 TYR A O 1
ATOM 753 N N . TRP A 1 92 ? 1.559 5.186 -10.701 1.00 98.38 92 TRP A N 1
ATOM 754 C CA . TRP A 1 92 ? 2.583 4.186 -11.004 1.00 98.38 92 TRP A CA 1
ATOM 755 C C . TRP A 1 92 ? 2.388 3.549 -12.375 1.00 98.38 92 TRP A C 1
ATOM 757 O O . TRP A 1 92 ? 3.365 3.355 -13.100 1.00 98.38 92 TRP A O 1
ATOM 767 N N . HIS A 1 93 ? 1.148 3.263 -12.773 1.00 98.19 93 HIS A N 1
ATOM 768 C CA . HIS A 1 93 ? 0.860 2.770 -14.118 1.00 98.19 93 HIS A CA 1
ATOM 769 C C . HIS A 1 93 ? 1.241 3.780 -15.202 1.00 98.19 93 HIS A C 1
ATOM 771 O O . HIS A 1 93 ? 1.912 3.410 -16.168 1.00 98.19 93 HIS A O 1
ATOM 777 N N . GLU A 1 94 ? 0.857 5.046 -15.038 1.00 98.19 94 GLU A N 1
ATOM 778 C CA . GLU A 1 94 ? 1.220 6.111 -15.975 1.00 98.19 94 GLU A CA 1
ATOM 779 C C . GLU A 1 94 ? 2.737 6.298 -16.033 1.00 98.19 94 GLU A C 1
ATOM 781 O O . GLU A 1 94 ? 3.311 6.307 -17.122 1.00 98.19 94 GLU A O 1
ATOM 786 N N . PHE A 1 95 ? 3.403 6.367 -14.880 1.00 98.44 95 PHE A N 1
ATOM 787 C CA . PHE A 1 95 ? 4.852 6.509 -14.790 1.00 98.44 95 PHE A CA 1
ATOM 788 C C . PHE A 1 95 ? 5.580 5.363 -15.493 1.00 98.44 95 PHE A C 1
ATOM 790 O O . PHE A 1 95 ? 6.472 5.607 -16.304 1.00 98.44 95 PHE A O 1
ATOM 797 N N . ASN A 1 96 ? 5.174 4.118 -15.246 1.00 98.19 96 ASN A N 1
ATOM 798 C CA . ASN A 1 96 ? 5.771 2.952 -15.892 1.00 98.19 96 ASN A CA 1
ATOM 799 C C . ASN A 1 96 ? 5.565 2.977 -17.410 1.00 98.19 96 ASN A C 1
ATOM 801 O O . ASN A 1 96 ? 6.489 2.672 -18.163 1.00 98.19 96 ASN A O 1
ATOM 805 N N . ASN A 1 97 ? 4.383 3.389 -17.871 1.00 98.19 97 ASN A N 1
ATOM 806 C CA . ASN A 1 97 ? 4.115 3.565 -19.295 1.00 98.19 97 ASN A CA 1
ATOM 807 C C . ASN A 1 97 ? 5.010 4.657 -19.912 1.00 98.19 97 ASN A C 1
ATOM 809 O O . ASN A 1 97 ? 5.585 4.444 -20.978 1.00 98.19 97 ASN A O 1
ATOM 813 N N . PHE A 1 98 ? 5.196 5.791 -19.231 1.00 98.25 98 PHE A N 1
ATOM 814 C CA . PHE A 1 98 ? 6.122 6.836 -19.678 1.00 98.25 98 PHE A CA 1
ATOM 815 C C . PHE A 1 98 ? 7.574 6.347 -19.726 1.00 98.25 98 PHE A C 1
ATOM 817 O O . PHE A 1 98 ? 8.271 6.628 -20.699 1.00 98.25 98 PHE A O 1
ATOM 824 N N . GLN A 1 99 ? 8.029 5.588 -18.725 1.00 98.31 99 GLN A N 1
ATOM 825 C CA . GLN A 1 99 ? 9.372 4.994 -18.729 1.00 98.31 99 GLN A CA 1
ATOM 826 C C . GLN A 1 99 ? 9.558 4.030 -19.902 1.00 98.31 99 GLN A C 1
ATOM 828 O O . GLN A 1 99 ? 10.583 4.075 -20.577 1.00 98.31 99 GLN A O 1
ATOM 833 N N . PHE A 1 100 ? 8.554 3.201 -20.191 1.00 98.19 100 PHE A N 1
ATOM 834 C CA . PHE A 1 100 ? 8.597 2.290 -21.331 1.00 98.19 100 PHE A CA 1
ATOM 835 C C . PHE A 1 100 ? 8.715 3.044 -22.664 1.00 98.19 100 PHE A C 1
ATOM 837 O O . PHE A 1 100 ? 9.561 2.708 -23.490 1.00 98.19 100 PHE A O 1
ATOM 844 N N . GLN A 1 101 ? 7.921 4.101 -22.855 1.00 98.25 101 GLN A N 1
ATOM 845 C CA . GLN A 1 101 ? 8.002 4.944 -24.054 1.00 98.25 101 GLN A CA 1
ATOM 846 C C . GLN A 1 101 ? 9.367 5.625 -24.183 1.00 98.25 101 GLN A C 1
ATOM 848 O O . GLN A 1 101 ? 9.938 5.662 -25.270 1.00 98.25 101 GLN A O 1
ATOM 853 N N . LEU A 1 102 ? 9.912 6.131 -23.075 1.00 98.44 102 LEU A N 1
ATOM 854 C CA . LEU A 1 102 ? 11.230 6.757 -23.057 1.00 98.44 102 LEU A CA 1
ATOM 855 C C . LEU A 1 102 ? 12.326 5.776 -23.489 1.00 98.44 102 LEU A C 1
ATOM 857 O O . LEU A 1 102 ? 13.160 6.127 -24.320 1.00 98.44 102 LEU A O 1
ATOM 861 N N . ILE A 1 103 ? 12.302 4.550 -22.959 1.00 98.25 103 ILE A N 1
ATOM 862 C CA . ILE A 1 103 ? 13.254 3.497 -23.331 1.00 98.25 103 ILE A CA 1
ATOM 863 C C . ILE A 1 103 ? 13.098 3.140 -24.811 1.00 98.25 103 ILE A C 1
ATOM 865 O O . ILE A 1 103 ? 14.094 3.118 -25.525 1.00 98.25 103 ILE A O 1
ATOM 869 N N . SER A 1 104 ? 11.867 2.958 -25.297 1.00 98.25 104 SER A N 1
ATOM 870 C CA . SER A 1 104 ? 11.601 2.668 -26.713 1.00 98.25 104 SER A CA 1
ATOM 871 C C . SER A 1 104 ? 12.179 3.742 -27.639 1.00 98.25 104 SER A C 1
ATOM 873 O O . SER A 1 104 ? 12.806 3.421 -28.644 1.00 98.25 104 SER A O 1
ATOM 875 N N . HIS A 1 105 ? 12.010 5.023 -27.304 1.00 98.19 105 HIS A N 1
ATOM 876 C CA . HIS A 1 105 ? 12.592 6.108 -28.097 1.00 98.19 105 HIS A CA 1
ATOM 877 C C . HIS A 1 105 ? 14.118 6.146 -28.012 1.00 98.19 105 HIS A C 1
ATOM 879 O O . HIS A 1 105 ? 14.774 6.464 -29.002 1.00 98.19 105 HIS A O 1
ATOM 885 N N . GLN A 1 106 ? 14.700 5.811 -26.860 1.00 98.31 106 GLN A N 1
ATOM 886 C CA . GLN A 1 106 ? 16.151 5.705 -26.736 1.00 98.31 106 GLN A CA 1
ATOM 887 C C . GLN A 1 106 ? 16.700 4.568 -27.608 1.00 98.31 106 GLN A C 1
ATOM 889 O O . GLN A 1 106 ? 17.671 4.774 -28.331 1.00 98.31 106 GLN A O 1
ATOM 894 N N . GLU A 1 107 ? 16.040 3.410 -27.617 1.00 98.25 107 GLU A N 1
ATOM 895 C CA . GLU A 1 107 ? 16.396 2.282 -28.483 1.00 98.25 107 GLU A CA 1
ATOM 896 C C . GLU A 1 107 ? 16.291 2.648 -29.975 1.00 98.25 107 GLU A C 1
ATOM 898 O O . GLU A 1 107 ? 17.167 2.292 -30.766 1.00 98.25 107 GLU A O 1
ATOM 903 N N . GLU A 1 108 ? 15.262 3.405 -30.373 1.00 98.12 108 GLU A N 1
ATOM 904 C CA . GLU A 1 108 ? 15.129 3.930 -31.740 1.00 98.12 108 GLU A CA 1
ATOM 905 C C . GLU A 1 108 ? 16.288 4.862 -32.116 1.00 98.12 108 GLU A C 1
ATOM 907 O O . GLU A 1 108 ? 16.850 4.747 -33.212 1.00 98.12 108 GLU A O 1
ATOM 912 N N . ILE A 1 109 ? 16.666 5.773 -31.214 1.00 98.44 109 ILE A N 1
ATOM 913 C CA . ILE A 1 109 ? 17.805 6.677 -31.410 1.00 98.44 109 ILE A CA 1
ATOM 914 C C . ILE A 1 109 ? 19.087 5.864 -31.590 1.00 98.44 109 ILE A C 1
ATOM 916 O O . ILE A 1 109 ? 19.817 6.087 -32.559 1.00 98.44 109 ILE A O 1
ATOM 920 N N . ASP A 1 110 ? 19.338 4.900 -30.710 1.00 98.38 110 ASP A N 1
ATOM 921 C CA . ASP A 1 110 ? 20.545 4.075 -30.740 1.00 98.38 110 ASP A CA 1
ATOM 922 C C . ASP A 1 110 ? 20.623 3.252 -32.037 1.00 98.38 110 ASP A C 1
ATOM 924 O O . ASP A 1 110 ? 21.677 3.180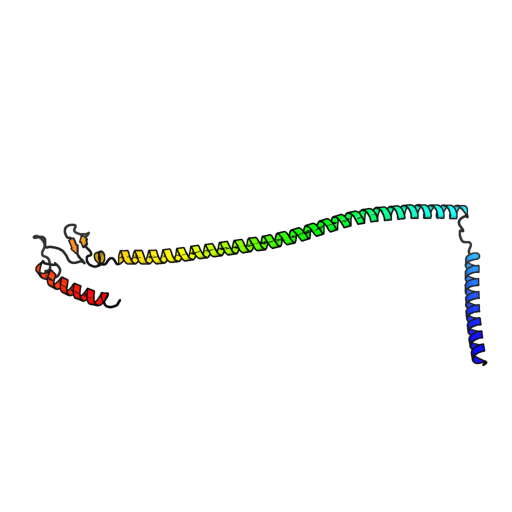 -32.676 1.00 98.38 110 ASP A O 1
ATOM 928 N N . ALA A 1 111 ? 19.495 2.708 -32.504 1.00 98.25 111 ALA A N 1
ATOM 929 C CA . ALA A 1 111 ? 19.417 1.994 -33.777 1.00 98.25 111 ALA A CA 1
ATOM 930 C C . ALA A 1 111 ? 19.724 2.901 -34.983 1.00 98.25 111 ALA A C 1
ATOM 932 O O . ALA A 1 111 ? 20.436 2.499 -35.913 1.00 98.25 111 ALA A O 1
ATOM 933 N N . ILE A 1 112 ? 19.212 4.135 -34.982 1.00 98.19 112 ILE A N 1
ATOM 934 C CA . ILE A 1 112 ? 19.499 5.120 -36.034 1.00 98.19 112 ILE A CA 1
ATOM 935 C C . ILE A 1 112 ? 20.977 5.514 -36.005 1.00 98.19 112 ILE A C 1
ATOM 937 O O . ILE A 1 112 ? 21.607 5.565 -37.064 1.00 98.19 112 ILE A O 1
ATOM 941 N N . LEU A 1 113 ? 21.548 5.751 -34.823 1.00 98.25 113 LEU A N 1
ATOM 942 C CA . LEU A 1 113 ? 22.963 6.089 -34.665 1.00 98.25 11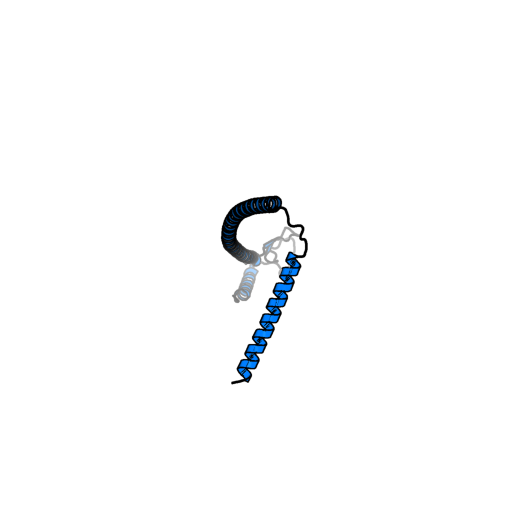3 LEU A CA 1
ATOM 943 C C . LEU A 1 113 ? 23.871 4.971 -35.182 1.00 98.25 113 LEU A C 1
ATOM 945 O O . LEU A 1 113 ? 24.773 5.252 -35.972 1.00 98.25 113 LEU A O 1
ATOM 949 N N . ALA A 1 114 ? 23.581 3.712 -34.849 1.00 97.81 114 ALA A N 1
ATOM 950 C CA . ALA A 1 114 ? 24.321 2.566 -35.375 1.00 97.81 114 ALA A CA 1
ATOM 951 C C . ALA A 1 114 ? 24.258 2.501 -36.913 1.00 97.81 114 ALA A C 1
ATOM 953 O O . ALA A 1 114 ? 25.265 2.273 -37.588 1.00 97.81 114 ALA A O 1
ATOM 954 N N . LYS A 1 115 ? 23.085 2.766 -37.506 1.00 98.00 115 LYS A N 1
ATOM 955 C CA . LYS A 1 115 ? 22.934 2.817 -38.969 1.00 98.00 115 LYS A CA 1
ATOM 956 C C . LYS A 1 115 ? 23.726 3.967 -39.596 1.00 98.00 115 LYS A C 1
ATOM 958 O O . LYS A 1 115 ? 24.283 3.799 -40.686 1.00 98.00 115 LYS A O 1
ATOM 963 N N . ILE A 1 116 ? 23.770 5.124 -38.937 1.00 97.75 116 ILE A N 1
ATOM 964 C CA . ILE A 1 116 ? 24.566 6.276 -39.372 1.00 97.75 116 ILE A CA 1
ATOM 965 C C . ILE A 1 116 ? 26.052 5.922 -39.342 1.00 97.75 116 ILE A C 1
ATOM 967 O O . ILE A 1 116 ? 26.725 6.146 -40.344 1.00 97.75 116 ILE A O 1
ATOM 971 N N . GLU A 1 117 ? 26.546 5.322 -38.261 1.00 97.88 117 GLU A N 1
ATOM 972 C CA . GLU A 1 117 ? 27.949 4.916 -38.118 1.00 97.88 117 GLU A CA 1
ATOM 973 C C . GLU A 1 117 ? 28.370 3.941 -39.224 1.00 97.88 117 GLU A C 1
ATOM 975 O O . GLU A 1 117 ? 29.354 4.174 -39.929 1.00 97.88 117 GLU A O 1
ATOM 980 N N . VAL A 1 118 ? 27.566 2.902 -39.468 1.00 97.56 118 VAL A N 1
ATOM 981 C CA . VAL A 1 118 ? 27.805 1.946 -40.559 1.00 97.56 118 VAL A CA 1
ATOM 982 C C . VAL A 1 118 ? 27.808 2.647 -41.920 1.00 97.56 118 VAL A C 1
ATOM 984 O O . VAL A 1 118 ? 28.664 2.374 -42.761 1.00 97.56 118 VAL A O 1
ATOM 987 N N . SER A 1 119 ? 26.866 3.558 -42.166 1.00 96.75 119 SER A N 1
ATOM 988 C CA . SER A 1 119 ? 26.789 4.291 -43.439 1.00 96.75 119 SER A CA 1
ATOM 989 C C . SER A 1 119 ? 27.977 5.238 -43.631 1.00 96.75 119 SER A C 1
ATOM 991 O O . SER A 1 119 ? 28.497 5.357 -44.740 1.00 96.75 119 SER A O 1
ATOM 993 N N . GLN A 1 120 ? 28.437 5.887 -42.560 1.00 96.50 120 GLN A N 1
ATOM 994 C CA . GLN A 1 120 ? 29.630 6.732 -42.565 1.00 96.50 120 GLN A CA 1
ATOM 995 C C . GLN A 1 120 ? 30.889 5.910 -42.846 1.00 96.50 120 GLN A C 1
ATOM 997 O O . GLN A 1 120 ? 31.678 6.302 -43.702 1.00 96.50 120 GLN A O 1
ATOM 1002 N N . ALA A 1 121 ? 31.045 4.747 -42.211 1.00 94.94 121 ALA A N 1
ATOM 1003 C CA . ALA A 1 121 ? 32.162 3.844 -42.478 1.00 94.94 121 ALA A CA 1
ATOM 1004 C C . ALA A 1 121 ? 32.191 3.389 -43.949 1.00 94.94 121 ALA A C 1
ATOM 1006 O O . ALA A 1 121 ? 33.242 3.436 -44.590 1.00 94.94 121 ALA A O 1
ATOM 1007 N N . HIS A 1 122 ? 31.035 3.025 -44.521 1.00 93.62 122 HIS A N 1
ATOM 1008 C CA . HIS A 1 122 ? 30.932 2.701 -45.949 1.00 93.62 122 HIS A CA 1
ATOM 1009 C C . HIS A 1 122 ? 31.278 3.892 -46.850 1.00 93.62 122 HIS A C 1
ATOM 1011 O O . HIS A 1 122 ? 31.942 3.714 -47.870 1.00 93.62 122 HIS A O 1
ATOM 1017 N N . LEU A 1 123 ? 30.852 5.106 -46.490 1.00 93.56 123 LEU A N 1
ATOM 1018 C CA . LEU A 1 123 ? 31.184 6.311 -47.247 1.00 93.56 123 LEU A CA 1
ATOM 1019 C C . LEU A 1 123 ? 32.692 6.591 -47.231 1.00 93.56 123 LEU A C 1
ATOM 1021 O O . LEU A 1 123 ? 33.255 6.911 -48.275 1.00 93.56 123 LEU A O 1
ATOM 1025 N N . GLU A 1 124 ? 33.350 6.464 -46.080 1.00 90.38 124 GLU A N 1
ATOM 1026 C CA . GLU A 1 124 ? 34.804 6.635 -45.978 1.00 90.38 124 GLU A CA 1
ATOM 1027 C C . GLU A 1 124 ? 35.557 5.563 -46.771 1.00 90.38 124 GLU A C 1
ATOM 1029 O O . GLU A 1 124 ? 36.505 5.889 -47.488 1.00 90.38 124 GLU A O 1
ATOM 1034 N N . LEU A 1 125 ? 35.087 4.312 -46.747 1.00 89.38 125 LEU A N 1
ATOM 1035 C CA . LEU A 1 125 ? 35.625 3.259 -47.607 1.00 89.38 125 LEU A CA 1
ATOM 1036 C C . LEU A 1 125 ? 35.480 3.618 -49.093 1.00 89.38 125 LEU A C 1
ATOM 1038 O O . LEU A 1 125 ? 36.446 3.500 -49.844 1.00 89.38 125 LEU A O 1
ATOM 1042 N N . LEU A 1 126 ? 34.308 4.087 -49.532 1.00 86.06 126 LEU A N 1
ATOM 1043 C CA . LEU A 1 126 ? 34.076 4.488 -50.926 1.00 86.06 126 LEU A CA 1
ATOM 1044 C C . LEU A 1 126 ? 34.946 5.678 -51.346 1.00 86.06 126 LEU A C 1
ATOM 1046 O O . LEU A 1 126 ? 35.459 5.684 -52.462 1.00 86.06 126 LEU A O 1
ATOM 1050 N N . LYS A 1 127 ? 35.153 6.660 -50.458 1.00 84.38 127 LYS A N 1
ATOM 1051 C CA . LYS A 1 127 ? 36.078 7.778 -50.700 1.00 84.38 127 LYS A CA 1
ATOM 1052 C C . LYS A 1 127 ? 37.5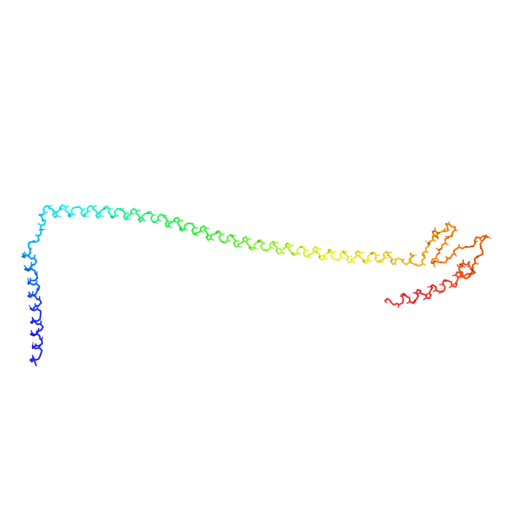16 7.291 -50.873 1.00 84.38 127 LYS A C 1
ATOM 1054 O O . LYS A 1 127 ? 38.195 7.743 -51.787 1.00 84.38 127 LYS A O 1
ATOM 1059 N N . GLN A 1 128 ? 37.975 6.367 -50.027 1.00 80.75 128 GLN A N 1
ATOM 1060 C CA . GLN A 1 128 ? 39.311 5.772 -50.152 1.00 80.75 128 GLN A CA 1
ATOM 1061 C C . GLN A 1 128 ? 39.434 4.888 -51.398 1.00 80.75 128 GLN A C 1
ATOM 1063 O O . GLN A 1 128 ? 40.479 4.874 -52.040 1.00 80.75 128 GLN A O 1
ATOM 1068 N N . THR A 1 129 ? 38.362 4.194 -51.779 1.00 72.31 129 THR A N 1
ATOM 1069 C CA . THR A 1 129 ? 38.290 3.316 -52.960 1.00 72.31 129 THR A CA 1
ATOM 1070 C C . THR A 1 129 ? 37.912 4.094 -54.224 1.00 72.31 129 THR A C 1
ATOM 1072 O O . THR A 1 129 ? 37.344 3.542 -55.166 1.00 72.31 129 THR A O 1
ATOM 1075 N N . ASN A 1 130 ? 38.208 5.396 -54.283 1.00 72.44 130 ASN A N 1
ATOM 1076 C CA . ASN A 1 130 ? 38.058 6.145 -55.519 1.00 72.44 130 ASN A CA 1
ATOM 1077 C C . ASN A 1 130 ? 39.014 5.552 -56.560 1.00 72.44 130 ASN A C 1
ATOM 1079 O O . ASN A 1 130 ? 40.238 5.647 -56.437 1.00 72.44 130 ASN A O 1
ATOM 1083 N N . VAL A 1 131 ? 38.448 4.893 -57.572 1.00 68.06 131 VAL A N 1
ATOM 1084 C CA . VAL A 1 131 ? 39.215 4.236 -58.635 1.00 68.06 131 VAL A CA 1
ATOM 1085 C C . VAL A 1 131 ? 40.115 5.246 -59.330 1.00 68.06 131 VAL A C 1
ATOM 1087 O O . VAL A 1 131 ? 41.218 4.883 -59.691 1.00 68.06 131 VAL A O 1
ATOM 1090 N N . LEU A 1 132 ? 39.714 6.514 -59.454 1.00 66.81 132 LEU A N 1
ATOM 1091 C CA . LEU A 1 132 ? 40.544 7.539 -60.091 1.00 66.81 132 LEU A CA 1
ATOM 1092 C C . LEU A 1 132 ? 41.811 7.847 -59.281 1.00 66.81 132 LEU A C 1
ATOM 1094 O O . LEU A 1 132 ? 42.882 7.983 -59.869 1.00 66.81 132 LEU A O 1
ATOM 1098 N N . ASP A 1 133 ? 41.706 7.876 -57.950 1.00 67.00 133 ASP A N 1
ATOM 1099 C CA . ASP A 1 133 ? 42.841 8.157 -57.062 1.00 67.00 133 ASP A CA 1
ATOM 1100 C C . ASP A 1 133 ? 43.778 6.945 -56.931 1.00 67.00 133 ASP A C 1
ATOM 1102 O O . ASP A 1 133 ? 44.999 7.099 -56.902 1.00 67.00 133 ASP A O 1
ATOM 1106 N N . ASN A 1 134 ? 43.223 5.727 -56.901 1.00 65.06 134 ASN A N 1
ATOM 1107 C CA . ASN A 1 134 ? 44.013 4.494 -56.796 1.00 65.06 134 ASN A CA 1
ATOM 1108 C C . ASN A 1 134 ? 44.598 4.032 -58.139 1.00 65.06 134 ASN A C 1
ATOM 1110 O O . ASN A 1 134 ? 45.671 3.434 -58.171 1.00 65.06 134 ASN A O 1
ATOM 1114 N N . ALA A 1 135 ? 43.908 4.298 -59.250 1.00 70.19 135 ALA A N 1
ATOM 1115 C CA . ALA A 1 135 ? 44.358 3.942 -60.593 1.00 70.19 135 ALA A CA 1
ATOM 1116 C C . ALA A 1 135 ? 45.469 4.843 -61.111 1.00 70.19 135 ALA A C 1
ATOM 1118 O O . ALA A 1 135 ? 46.239 4.396 -61.955 1.00 70.19 135 ALA A O 1
ATOM 1119 N N . PHE A 1 136 ? 45.521 6.103 -60.675 1.00 68.88 136 PHE A N 1
ATOM 1120 C CA . PHE A 1 136 ? 46.475 7.099 -61.154 1.00 68.88 136 PHE A CA 1
ATOM 1121 C C . PHE A 1 136 ? 46.993 7.922 -59.979 1.00 68.88 136 PHE A C 1
ATOM 1123 O O . PHE A 1 136 ? 46.731 9.117 -59.861 1.00 68.88 136 PHE A O 1
ATOM 1130 N N . SER A 1 137 ? 47.758 7.282 -59.100 1.00 65.94 137 SER A N 1
ATOM 1131 C CA . SER A 1 137 ? 48.392 7.969 -57.977 1.00 65.94 137 SER A CA 1
ATOM 1132 C C . SER A 1 137 ? 49.507 8.892 -58.487 1.00 65.94 137 SER A C 1
ATOM 1134 O O . SER A 1 137 ? 50.635 8.464 -58.744 1.00 65.94 137 SER A O 1
ATOM 1136 N N . ILE A 1 138 ? 49.177 10.171 -58.692 1.00 71.44 138 ILE A N 1
ATOM 1137 C CA . ILE A 1 138 ? 50.133 11.188 -59.145 1.00 71.44 138 ILE A CA 1
ATOM 1138 C C . ILE A 1 138 ? 50.821 11.802 -57.923 1.00 71.44 138 ILE A C 1
ATOM 1140 O O . ILE A 1 138 ? 50.216 12.557 -57.163 1.00 71.44 138 ILE A O 1
ATOM 1144 N N . GLY A 1 139 ? 52.097 11.482 -57.727 1.00 70.75 139 GLY A N 1
ATOM 1145 C CA . GLY A 1 139 ? 52.926 12.016 -56.649 1.00 70.75 139 GLY A CA 1
ATOM 1146 C C . GLY A 1 139 ? 54.144 12.756 -57.189 1.00 70.75 139 GLY A C 1
ATOM 1147 O O . GLY A 1 139 ? 54.667 12.418 -58.245 1.00 70.75 139 GLY A O 1
ATOM 1148 N N . CYS A 1 140 ? 54.633 13.747 -56.447 1.00 66.62 140 CYS A N 1
ATOM 1149 C CA . CYS A 1 140 ? 55.975 14.291 -56.660 1.00 66.62 140 CYS A CA 1
ATOM 1150 C C . CYS A 1 140 ? 56.910 13.657 -55.632 1.00 66.62 140 CYS A C 1
ATOM 1152 O O . CYS A 1 140 ? 56.577 13.628 -54.442 1.00 66.62 140 CYS A O 1
ATOM 1154 N N . ASP A 1 141 ? 58.067 13.157 -56.067 1.00 65.25 141 ASP A N 1
ATOM 1155 C CA . ASP A 1 141 ? 59.062 12.622 -55.138 1.00 65.25 141 ASP A CA 1
ATOM 1156 C C . ASP A 1 141 ? 59.480 13.723 -54.145 1.00 65.25 141 ASP A C 1
ATOM 1158 O O . ASP A 1 141 ? 59.911 14.814 -54.527 1.00 65.25 141 ASP A O 1
ATOM 1162 N N . LYS A 1 142 ? 59.306 13.460 -52.845 1.00 60.16 142 LYS A N 1
ATOM 1163 C CA . LYS A 1 142 ? 59.582 14.441 -51.785 1.00 60.16 142 LYS A CA 1
ATOM 1164 C C . LYS A 1 142 ? 61.079 14.718 -51.633 1.00 60.16 142 LYS A C 1
ATOM 1166 O O . LYS A 1 142 ? 61.429 15.769 -51.100 1.00 60.16 142 LYS A O 1
ATOM 1171 N N . ALA A 1 143 ? 61.947 13.810 -52.082 1.00 59.50 143 ALA A N 1
ATOM 1172 C CA . ALA A 1 143 ? 63.395 13.978 -51.986 1.00 59.50 143 ALA A CA 1
ATOM 1173 C C . ALA A 1 143 ? 63.961 14.891 -53.087 1.00 59.50 143 ALA A C 1
ATOM 1175 O O . ALA A 1 143 ? 64.923 15.621 -52.852 1.00 59.50 143 ALA A O 1
ATOM 1176 N N . ILE A 1 144 ? 63.362 14.871 -54.281 1.00 59.00 144 ILE A N 1
ATOM 1177 C CA . ILE A 1 144 ? 63.835 15.607 -55.455 1.00 59.00 144 ILE A CA 1
ATOM 1178 C C . ILE A 1 144 ? 62.603 16.201 -56.138 1.00 59.00 144 ILE A C 1
ATOM 1180 O O . ILE A 1 144 ? 61.902 15.526 -56.885 1.00 59.00 144 ILE A O 1
ATOM 1184 N N . LYS A 1 145 ? 62.339 17.487 -55.886 1.00 58.03 145 LYS A N 1
ATOM 1185 C CA . LYS A 1 145 ? 61.150 18.243 -56.336 1.00 58.03 145 LYS A CA 1
ATOM 1186 C C . LYS A 1 145 ? 61.063 18.447 -57.867 1.00 58.03 145 LYS A C 1
ATOM 1188 O O . LYS A 1 145 ? 60.404 19.374 -58.326 1.00 58.03 145 LYS A O 1
ATOM 1193 N N . GLU A 1 146 ? 61.764 17.630 -58.648 1.00 63.59 146 GLU A N 1
ATOM 1194 C CA . GLU A 1 146 ? 61.999 17.794 -60.086 1.00 63.59 146 GLU A CA 1
ATOM 1195 C C . GLU A 1 146 ? 61.247 16.766 -60.950 1.00 63.59 146 GLU A C 1
ATOM 1197 O O . GLU A 1 146 ? 61.189 16.942 -62.165 1.00 63.59 146 GLU A O 1
ATOM 1202 N N . PHE A 1 147 ? 60.639 15.724 -60.360 1.00 64.31 147 PHE A N 1
ATOM 1203 C CA . PHE A 1 147 ? 59.921 14.678 -61.105 1.00 64.31 147 PHE A CA 1
ATOM 1204 C C . PHE A 1 147 ? 58.499 14.450 -60.589 1.00 64.31 147 PHE A C 1
ATOM 1206 O O . PHE A 1 147 ? 58.269 14.355 -59.382 1.00 64.31 147 PHE A O 1
ATOM 1213 N N . GLY A 1 148 ? 57.562 14.329 -61.533 1.00 68.06 148 GLY A N 1
ATOM 1214 C CA . GLY A 1 148 ? 56.230 13.783 -61.297 1.00 68.06 148 GLY A CA 1
ATOM 1215 C C . GLY A 1 148 ? 56.214 12.281 -61.577 1.00 68.06 148 GLY A C 1
ATOM 1216 O O . GLY A 1 148 ? 56.879 11.799 -62.499 1.00 68.06 148 GLY A O 1
ATOM 1217 N N . THR A 1 149 ? 55.450 11.548 -60.786 1.00 70.44 149 THR A N 1
ATOM 1218 C CA . THR A 1 149 ? 55.375 10.090 -60.811 1.00 70.44 149 THR A CA 1
ATOM 1219 C C . THR A 1 149 ? 53.905 9.690 -60.870 1.00 70.44 149 THR A C 1
ATOM 1221 O O . THR A 1 149 ? 53.120 10.239 -60.105 1.00 70.44 149 THR A O 1
ATOM 1224 N N . ILE A 1 150 ? 53.519 8.750 -61.737 1.00 74.50 150 ILE A N 1
ATOM 1225 C CA . ILE A 1 150 ? 52.174 8.142 -61.744 1.00 74.50 150 ILE A CA 1
ATOM 1226 C C . ILE A 1 150 ? 52.326 6.669 -61.371 1.00 74.50 150 ILE A C 1
ATOM 1228 O O . ILE A 1 150 ? 53.069 5.961 -62.045 1.00 74.50 150 ILE A O 1
ATOM 1232 N N . ASN A 1 151 ? 51.663 6.196 -60.310 1.00 68.25 151 ASN A N 1
ATOM 1233 C CA . ASN A 1 151 ? 51.762 4.803 -59.830 1.00 68.25 151 ASN A CA 1
ATOM 1234 C C . ASN A 1 151 ? 53.208 4.316 -59.685 1.00 68.25 151 ASN A C 1
ATOM 1236 O O . ASN A 1 151 ? 53.564 3.235 -60.145 1.00 68.25 151 ASN A O 1
ATOM 1240 N N . ASN A 1 152 ? 54.064 5.157 -59.103 1.00 69.81 152 ASN A N 1
ATOM 1241 C CA . ASN A 1 152 ? 55.493 4.889 -58.917 1.00 69.81 152 ASN A CA 1
ATOM 1242 C C . ASN A 1 152 ? 56.331 4.814 -60.215 1.00 69.81 152 ASN A C 1
ATOM 1244 O O . ASN A 1 152 ? 57.546 4.639 -60.125 1.00 69.81 152 ASN A O 1
ATOM 1248 N N . PHE A 1 153 ? 55.742 5.049 -61.393 1.00 71.25 153 PHE A N 1
ATOM 1249 C CA . PHE A 1 153 ? 56.465 5.227 -62.655 1.00 71.25 153 PHE A CA 1
ATOM 1250 C C . PHE A 1 153 ? 56.818 6.695 -62.903 1.00 71.25 153 PHE A C 1
ATOM 1252 O O . PHE A 1 153 ? 55.974 7.588 -62.803 1.00 71.25 153 PHE A O 1
ATOM 1259 N N . ARG A 1 154 ? 58.084 6.958 -63.238 1.00 71.62 154 ARG A N 1
ATOM 1260 C CA . ARG A 1 154 ? 58.605 8.315 -63.449 1.00 71.62 154 ARG A CA 1
ATOM 1261 C C . ARG A 1 154 ? 58.160 8.863 -64.804 1.00 71.62 154 ARG A C 1
ATOM 1263 O O . ARG A 1 154 ? 58.355 8.211 -65.829 1.00 71.62 154 ARG A O 1
ATOM 1270 N N . LEU A 1 155 ? 57.626 10.084 -64.809 1.00 68.62 155 LEU A N 1
ATOM 1271 C CA . LEU A 1 155 ? 57.267 10.795 -66.033 1.00 68.62 155 LEU A CA 1
ATOM 1272 C C . LEU A 1 155 ? 58.442 11.641 -66.543 1.00 68.62 155 LEU A C 1
ATOM 1274 O O . LEU A 1 155 ? 58.909 12.554 -65.860 1.00 68.62 155 LEU A O 1
ATOM 1278 N N . GLY A 1 156 ? 58.877 11.364 -67.775 1.00 62.06 156 GLY A N 1
ATOM 1279 C CA . GLY A 1 156 ? 59.894 12.134 -68.496 1.00 62.06 156 GLY A CA 1
ATOM 1280 C C . GLY A 1 156 ? 61.347 11.863 -68.075 1.00 62.06 156 GLY A C 1
ATOM 1281 O O . GLY A 1 156 ? 61.640 11.406 -66.969 1.00 62.06 156 GLY A O 1
ATOM 1282 N N . CYS A 1 157 ? 62.289 12.190 -68.967 1.00 58.66 157 CYS A N 1
ATOM 1283 C CA . CYS A 1 157 ? 63.725 12.191 -68.674 1.00 58.66 157 CYS A CA 1
ATOM 1284 C C . CYS A 1 157 ? 64.282 13.617 -68.809 1.00 58.66 157 CYS A C 1
ATOM 1286 O O . CYS A 1 157 ? 64.138 14.272 -69.841 1.00 58.66 157 CYS A O 1
ATOM 1288 N N . LEU A 1 158 ? 64.930 14.106 -67.747 1.00 58.31 158 LEU A N 1
ATOM 1289 C CA . LEU A 1 158 ? 65.696 15.353 -67.771 1.00 58.31 158 LEU A CA 1
ATOM 1290 C C . LEU A 1 158 ? 67.028 15.088 -68.504 1.00 58.31 158 LEU A C 1
ATOM 1292 O O . LEU A 1 158 ? 67.669 14.080 -68.205 1.00 58.31 158 LEU A O 1
ATOM 1296 N N . PRO A 1 159 ? 67.518 15.983 -69.387 1.00 57.69 159 PRO A N 1
ATOM 1297 C CA . PRO A 1 159 ? 68.705 15.730 -70.220 1.00 57.69 159 PRO A CA 1
ATOM 1298 C C . PRO A 1 159 ? 70.012 15.442 -69.459 1.00 57.69 159 PRO A C 1
ATOM 1300 O O . PRO A 1 159 ? 71.010 15.081 -70.071 1.00 57.69 159 PRO A O 1
ATOM 1303 N N . LYS A 1 160 ? 70.039 15.653 -68.135 1.00 54.19 160 LYS A N 1
ATOM 1304 C CA . LYS A 1 160 ? 71.246 15.597 -67.295 1.00 54.19 160 LYS A CA 1
ATOM 1305 C C . LYS A 1 160 ? 71.399 14.315 -66.465 1.00 54.19 160 LYS A C 1
ATOM 1307 O O . LYS A 1 160 ? 72.439 14.150 -65.838 1.00 54.19 160 LYS A O 1
ATOM 1312 N N . LEU A 1 161 ? 70.409 13.419 -66.436 1.00 55.34 161 LEU A N 1
ATOM 1313 C CA . LEU A 1 161 ? 70.443 12.189 -65.629 1.00 55.34 161 LEU A CA 1
ATOM 1314 C C . LEU A 1 161 ? 70.043 10.983 -66.485 1.00 55.34 161 LEU A C 1
ATOM 1316 O O . LEU A 1 161 ? 68.963 10.978 -67.069 1.00 55.34 161 LEU A O 1
ATOM 1320 N N . GLN A 1 162 ? 70.895 9.953 -66.537 1.00 52.91 162 GLN A N 1
ATOM 1321 C CA . GLN A 1 162 ? 70.568 8.686 -67.196 1.00 52.91 162 GLN A CA 1
ATOM 1322 C C . GLN A 1 162 ? 69.440 7.979 -66.433 1.00 52.91 162 GLN A C 1
ATOM 1324 O O . GLN A 1 162 ? 69.577 7.645 -65.257 1.00 52.91 162 GLN A O 1
ATOM 1329 N N . CYS A 1 163 ? 68.313 7.784 -67.112 1.00 51.22 163 CYS A N 1
ATOM 1330 C CA . CYS A 1 163 ? 67.175 7.002 -66.648 1.00 51.22 163 CYS A CA 1
ATOM 1331 C C . CYS A 1 163 ? 67.330 5.543 -67.135 1.00 51.22 163 CYS A C 1
ATOM 1333 O O . CYS A 1 163 ? 67.757 5.311 -68.265 1.00 51.22 163 CYS A O 1
ATOM 1335 N N . VAL A 1 164 ? 67.015 4.553 -66.290 1.00 55.88 164 VAL A N 1
ATOM 1336 C CA . VAL A 1 164 ? 66.924 3.143 -66.716 1.00 55.88 164 VAL A CA 1
ATOM 1337 C C . VAL A 1 164 ? 65.675 3.020 -67.593 1.00 55.88 164 VAL A C 1
ATOM 1339 O O . VAL A 1 164 ? 64.591 3.392 -67.151 1.00 55.88 164 VAL A O 1
ATOM 1342 N N . GLN A 1 165 ? 65.818 2.535 -68.831 1.00 54.06 165 GLN A N 1
ATOM 1343 C CA . GLN A 1 165 ? 64.731 2.513 -69.827 1.00 54.06 165 GLN A CA 1
ATOM 1344 C C . GLN A 1 165 ? 63.471 1.777 -69.339 1.00 54.06 165 GLN A C 1
ATOM 1346 O O . GLN A 1 165 ? 62.369 2.153 -69.703 1.00 54.06 165 GLN A O 1
ATOM 1351 N N . ASN A 1 166 ? 63.615 0.813 -68.427 1.00 54.16 166 ASN A N 1
ATOM 1352 C CA . ASN A 1 166 ? 62.504 -0.002 -67.930 1.00 54.16 166 ASN A CA 1
ATOM 1353 C C . ASN A 1 166 ? 61.664 0.678 -66.827 1.00 54.16 166 ASN A C 1
ATOM 1355 O O . ASN A 1 166 ? 60.743 0.057 -66.303 1.00 54.16 166 ASN A O 1
ATOM 1359 N N . SER A 1 167 ? 62.002 1.903 -66.403 1.00 53.94 167 SER A N 1
ATOM 1360 C CA . SER A 1 167 ? 61.323 2.601 -65.296 1.00 53.94 167 SER A CA 1
ATOM 1361 C C . SER A 1 167 ? 60.694 3.942 -65.693 1.00 53.94 167 SER A C 1
ATOM 1363 O O . SER A 1 167 ? 60.270 4.699 -64.815 1.00 53.94 167 SER A O 1
ATOM 1365 N N . VAL A 1 168 ? 60.689 4.275 -66.986 1.00 59.53 168 VAL A N 1
ATOM 1366 C CA . VAL A 1 168 ? 60.151 5.531 -67.527 1.00 59.53 168 VAL A CA 1
ATOM 1367 C C . VAL A 1 168 ? 59.132 5.192 -68.600 1.00 59.53 168 VAL A C 1
ATOM 1369 O O . VAL A 1 168 ? 59.461 4.485 -69.541 1.00 59.53 168 VAL A O 1
ATOM 1372 N N . ILE A 1 169 ? 57.915 5.713 -68.462 1.00 62.25 169 ILE A N 1
ATOM 1373 C CA . ILE A 1 169 ? 56.869 5.530 -69.472 1.00 62.25 169 ILE A CA 1
ATOM 1374 C C . ILE A 1 169 ? 57.162 6.497 -70.622 1.00 62.25 169 ILE A C 1
ATOM 1376 O O . ILE A 1 169 ? 57.165 7.718 -70.415 1.00 62.25 169 ILE A O 1
ATOM 1380 N N . THR A 1 170 ? 57.429 5.973 -71.817 1.00 57.28 170 THR A N 1
ATOM 1381 C CA . THR A 1 170 ? 57.515 6.772 -73.046 1.00 57.28 170 THR A CA 1
ATOM 1382 C C . THR A 1 170 ? 56.183 6.743 -73.801 1.00 57.28 170 THR A C 1
ATOM 1384 O O . THR A 1 170 ? 55.307 5.936 -73.504 1.00 57.28 170 THR A O 1
ATOM 1387 N N . VAL A 1 171 ? 55.980 7.658 -74.758 1.00 56.00 171 VAL A N 1
ATOM 1388 C CA . VAL A 1 171 ? 54.701 7.761 -75.494 1.00 56.00 171 VAL A CA 1
ATOM 1389 C C . VAL A 1 171 ? 54.404 6.500 -76.323 1.00 56.00 171 VAL A C 1
ATOM 1391 O O . VAL A 1 171 ? 53.245 6.222 -76.606 1.00 56.00 171 VAL A O 1
ATOM 1394 N N . GLU A 1 172 ? 55.431 5.718 -76.660 1.00 56.62 172 GLU A N 1
ATOM 1395 C CA . GLU A 1 172 ? 55.314 4.454 -77.399 1.00 56.62 172 GLU A CA 1
ATOM 1396 C C . GLU A 1 172 ? 54.868 3.282 -76.500 1.00 56.62 172 GLU A C 1
ATOM 1398 O O . GLU A 1 172 ? 54.262 2.338 -76.996 1.00 56.62 172 GLU A O 1
ATOM 1403 N N . ASP A 1 173 ? 55.056 3.378 -75.177 1.00 58.81 173 ASP A N 1
ATOM 1404 C CA . ASP A 1 173 ? 54.696 2.325 -74.208 1.00 58.81 173 ASP A CA 1
ATOM 1405 C C . ASP A 1 173 ? 53.246 2.446 -73.691 1.00 58.81 173 ASP A C 1
ATOM 1407 O O . ASP A 1 173 ? 52.761 1.600 -72.936 1.00 58.81 173 ASP A O 1
ATOM 1411 N N . LEU A 1 174 ? 52.533 3.515 -74.069 1.00 58.22 174 LEU A N 1
ATOM 1412 C CA . LEU A 1 174 ? 51.162 3.792 -73.617 1.00 58.22 174 LEU A CA 1
ATOM 1413 C C . LEU A 1 174 ? 50.159 2.721 -74.070 1.00 58.22 174 LEU A C 1
ATOM 1415 O O . LEU A 1 174 ? 49.230 2.424 -73.317 1.00 58.22 174 LEU A O 1
ATOM 1419 N N . ASP A 1 175 ? 50.366 2.115 -75.242 1.00 61.81 175 ASP A N 1
ATOM 1420 C CA . ASP A 1 175 ? 49.495 1.054 -75.763 1.00 61.81 175 ASP A CA 1
ATOM 1421 C C . ASP A 1 175 ? 49.632 -0.248 -74.947 1.00 61.81 175 ASP A C 1
ATOM 1423 O O . ASP A 1 175 ? 48.623 -0.855 -74.579 1.00 61.81 175 ASP A O 1
ATOM 1427 N N . GLU A 1 176 ? 50.856 -0.639 -74.569 1.00 61.78 176 GLU A N 1
ATOM 1428 C CA . GLU A 1 176 ? 51.099 -1.822 -73.725 1.00 61.78 176 GLU A CA 1
ATOM 1429 C C . GLU A 1 176 ? 50.577 -1.620 -72.296 1.00 61.78 176 GLU A C 1
ATOM 1431 O O . GLU A 1 176 ? 49.970 -2.519 -71.702 1.00 61.78 176 GLU A O 1
ATOM 1436 N N . VAL A 1 177 ? 50.753 -0.415 -71.745 1.00 62.12 177 VAL A N 1
ATOM 1437 C CA . VAL A 1 177 ? 50.206 -0.052 -70.431 1.00 62.12 177 VAL A CA 1
ATOM 1438 C C . VAL A 1 177 ? 48.676 -0.084 -70.460 1.00 62.12 177 VAL A C 1
ATOM 1440 O O . VAL A 1 177 ? 48.069 -0.615 -69.529 1.00 62.12 177 VAL A O 1
ATOM 1443 N N . GLN A 1 178 ? 48.039 0.411 -71.526 1.00 63.78 178 GLN A N 1
ATOM 1444 C CA . GLN A 1 178 ? 46.583 0.373 -71.683 1.00 63.78 178 GLN A CA 1
ATOM 1445 C C . GLN A 1 178 ? 46.051 -1.069 -71.771 1.00 63.78 178 GLN A C 1
ATOM 1447 O O . GLN A 1 178 ? 44.999 -1.376 -71.198 1.00 63.78 178 GLN A O 1
ATOM 1452 N N . GLU A 1 179 ? 46.775 -1.973 -72.433 1.00 66.69 179 GLU A N 1
ATOM 1453 C CA . GLU A 1 179 ? 46.393 -3.383 -72.561 1.00 66.69 179 GLU A CA 1
ATOM 1454 C C . GLU A 1 179 ? 46.521 -4.147 -71.229 1.00 66.69 179 GLU A C 1
ATOM 1456 O O . GLU A 1 179 ? 45.591 -4.856 -70.822 1.00 66.69 179 GLU A O 1
ATOM 1461 N N . LEU A 1 180 ? 47.617 -3.938 -70.490 1.00 64.12 180 LEU A N 1
ATOM 1462 C CA . LEU A 1 180 ? 47.809 -4.490 -69.142 1.00 64.12 180 LEU A CA 1
ATOM 1463 C C . LEU A 1 180 ? 46.756 -3.972 -68.157 1.00 64.12 180 LEU A C 1
ATOM 1465 O O . LEU A 1 180 ? 46.226 -4.745 -67.352 1.00 64.12 180 LEU A O 1
ATOM 1469 N N . TRP A 1 181 ? 46.396 -2.692 -68.258 1.00 61.97 181 TRP A N 1
ATOM 1470 C CA . TRP A 1 181 ? 45.357 -2.089 -67.428 1.00 61.97 181 TRP A CA 1
ATOM 1471 C C . TRP A 1 181 ? 43.973 -2.669 -67.748 1.00 61.97 181 TRP A C 1
ATOM 1473 O O . TRP A 1 181 ? 43.234 -3.058 -66.844 1.00 61.97 181 TRP A O 1
ATOM 1483 N N . SER A 1 182 ? 43.652 -2.851 -69.033 1.00 65.94 182 SER A N 1
ATOM 1484 C CA . SER A 1 182 ? 42.406 -3.498 -69.469 1.00 65.94 182 SER A CA 1
ATOM 1485 C C . SER A 1 182 ? 42.289 -4.945 -68.965 1.00 65.94 182 SER A C 1
ATOM 1487 O O . SER A 1 182 ? 41.198 -5.400 -68.608 1.00 65.94 182 SER A O 1
ATOM 1489 N N . LYS A 1 183 ? 43.413 -5.667 -68.883 1.00 67.62 183 LYS A N 1
ATOM 1490 C CA . LYS A 1 183 ? 43.475 -7.039 -68.362 1.00 67.62 183 LYS A CA 1
ATOM 1491 C C . LYS A 1 183 ? 43.291 -7.090 -66.841 1.00 67.62 183 LYS A C 1
ATOM 1493 O O . LYS A 1 183 ? 42.471 -7.867 -66.358 1.00 67.62 183 LYS A O 1
ATOM 1498 N N . HIS A 1 184 ? 43.960 -6.203 -66.106 1.00 62.81 184 HIS A N 1
ATOM 1499 C CA . HIS A 1 184 ? 43.839 -6.096 -64.649 1.00 62.81 184 HIS A CA 1
ATOM 1500 C C . HIS A 1 184 ? 42.437 -5.642 -64.201 1.00 62.81 184 HIS A C 1
ATOM 1502 O O . HIS A 1 184 ? 41.887 -6.166 -63.231 1.00 62.81 184 HIS A O 1
ATOM 1508 N N . CYS A 1 185 ? 41.811 -4.718 -64.939 1.00 55.59 185 CYS A N 1
ATOM 1509 C CA . CYS A 1 185 ? 40.423 -4.325 -64.698 1.00 55.59 185 CYS A CA 1
ATOM 1510 C C . CYS A 1 185 ? 39.445 -5.485 -64.939 1.00 55.59 185 CYS A C 1
ATOM 1512 O O . CYS A 1 185 ? 38.518 -5.659 -64.153 1.00 55.59 185 CYS A O 1
ATOM 1514 N N . LYS A 1 186 ? 39.649 -6.315 -65.971 1.00 64.06 186 LYS A N 1
ATOM 1515 C CA . LYS A 1 186 ? 38.799 -7.496 -66.212 1.00 64.06 186 LYS A CA 1
ATOM 1516 C C . LYS A 1 186 ? 38.907 -8.548 -65.106 1.00 64.06 186 LYS A C 1
ATOM 1518 O O . LYS A 1 186 ? 37.898 -9.156 -64.774 1.00 64.06 186 LYS A O 1
ATOM 1523 N N . GLU A 1 187 ? 40.082 -8.754 -64.521 1.00 60.78 187 GLU A N 1
ATOM 1524 C CA . GLU A 1 187 ? 40.270 -9.751 -63.454 1.00 60.78 187 GLU A CA 1
ATOM 1525 C C . GLU A 1 187 ? 39.683 -9.299 -62.107 1.00 60.78 187 GLU A C 1
ATOM 1527 O O . GLU A 1 187 ? 39.038 -10.096 -61.429 1.00 60.78 187 GLU A O 1
ATOM 1532 N N . ASN A 1 188 ? 39.820 -8.018 -61.747 1.00 52.72 188 ASN A N 1
ATOM 1533 C CA . ASN A 1 188 ? 39.351 -7.511 -60.450 1.00 52.72 188 ASN A CA 1
ATOM 1534 C C . ASN A 1 188 ? 37.881 -7.059 -60.429 1.00 52.72 188 ASN A C 1
ATOM 1536 O O . ASN A 1 188 ? 37.274 -7.049 -59.363 1.00 52.72 188 ASN A O 1
ATOM 1540 N N . PHE A 1 189 ? 37.289 -6.707 -61.577 1.00 52.03 189 PHE A N 1
ATOM 1541 C CA . PHE A 1 189 ? 35.892 -6.246 -61.654 1.00 52.03 189 PHE A CA 1
ATOM 1542 C C . PHE A 1 189 ? 34.905 -7.295 -62.198 1.00 52.03 189 PHE A C 1
ATOM 1544 O O . PHE A 1 189 ? 33.710 -7.022 -62.245 1.00 52.03 189 PHE A O 1
ATOM 1551 N N . SER A 1 190 ? 35.356 -8.497 -62.589 1.00 47.78 190 SER A N 1
ATOM 1552 C CA . SER A 1 190 ? 34.461 -9.567 -63.079 1.00 47.78 190 SER A CA 1
ATOM 1553 C C . SER A 1 190 ? 33.910 -10.491 -61.977 1.00 47.78 190 SER A C 1
ATOM 1555 O O . SER A 1 190 ? 33.205 -11.446 -62.298 1.00 47.78 190 SER A O 1
ATOM 1557 N N . SER A 1 191 ? 34.204 -10.218 -60.702 1.00 46.84 191 SER A N 1
ATOM 1558 C CA . SER A 1 191 ? 33.634 -10.923 -59.540 1.00 46.84 191 SER A CA 1
ATOM 1559 C C . SER A 1 191 ? 32.823 -9.949 -58.677 1.00 46.84 191 SER A C 1
ATOM 1561 O O . SER A 1 191 ? 33.178 -9.678 -57.533 1.00 46.84 191 SER A O 1
ATOM 1563 N N . GLY A 1 192 ? 31.786 -9.362 -59.275 1.00 37.12 192 GLY A N 1
ATOM 1564 C CA . GLY A 1 192 ? 30.692 -8.682 -58.577 1.00 37.12 192 GLY A CA 1
ATOM 1565 C C . GLY A 1 192 ? 29.441 -9.541 -58.628 1.00 37.12 192 GLY A C 1
ATOM 1566 O O . GLY A 1 192 ? 29.205 -10.134 -59.705 1.00 37.12 192 GLY A O 1
#

Secondary structure (DSSP, 8-state):
-HHHHHHHHHHHHHHHHHHHHHHHHHHHHHHS------HHHHHHHHHHHHHHHHHHHHHHHHHHHHHHHHHHHHHHHHHHHHHHHHHHHHHHHHHHHHHHHHHHHHHHHHHHHHHHHHHHHHHHHHHHT-HHHHHS-EEE-SS-TT-EEETTEEE---TTSPPPGGGEE-TTSHHHHHHHHHHHHHHHHS--

pLDDT: mean 82.06, std 16.91, range [37.12, 98.44]

Foldseek 3Di:
DVVVVVVVVVVVVVVVVVVVVVVVVVVVVVPPPDPPPDPVRVVVVVVVVVVVVVVVVVVVVVVVVVVVVVVVVVVVVVVVVVVVVVVVVVVVVVVVVVVVVVVVVVVVVVVVVVVVVVVVVVVVVVVVPPCVCVVWVWDQDPVDNPWIATPQATEDDDPPDDDDPVRHDDPVCVVVVVVVVVVVCCVPVVPD